Protein AF-A0A1R2D2N4-F1 (afdb_monomer)

Mean predicted aligned error: 15.1 Å

Secondary structure (DSSP, 8-state):
-HHHHHHHHHHHHH---SSSPPEEEEEEPPTT--HHHHHHTTEEEEEE--BTTBPPEEEEEEHHHHHHHHHHHHHTT-TT-EEEEEETT-S--EEEEEEEEEE-SSSTT-EEEEEEEE--TTS-EEEEEEEEEESGGGSHHHHTT-EEEES--EEEEEE-SS---SEEEEE-TT--TT-EEEHHHHHHHPPTTEEE-GGGGG-TT-EEEEEE--HHHHHHHHHHTT---THHHHHHHHHHTT----------TT------PPPHHHHHHHHHHHHHTT--HHHHHHHHHHHHHHHHHHHHTT-PPPPPPP-

pLDDT: mean 78.68, std 17.97, range [28.92, 96.69]

Foldseek 3Di:
DVVVVVVVLVCQLKFADPVCAAEFEKEQDDPPDDLVNCVVVQKAWEWAPDDDPRHITTIIGRQVVVLVVVVVCVRRVAQPRWHFYDYPPPVDTFIWGWPDWDADPPPPSRTRYTYIYTDDAQFFDKDKAFEDEPPCCQAQLVVLPWDKDFPARIFIKTARHPGDIRHQYQYRRDPHAADFDFLLSSQVSGDPRMGGDPVCVVVRRPGRMHGHDDPSNVQVVCVVVVNRDVLVVVVVVCVVPPDDQDDDFDDDPDDGDRDRDDDPVRLVVLCVVCVVVVHDSVVSVVSNVVVVVVVVVVVVVPDDDDDDDDD

Solvent-accessible surface area (backbone atoms only — not comparable to full-atom values): 17774 Å² total; per-residue (Å²): 113,67,68,62,52,52,52,47,54,51,46,67,44,37,48,63,65,80,90,70,53,52,75,44,72,33,32,74,55,53,92,85,61,40,74,71,56,29,50,78,68,49,27,21,45,31,35,39,51,59,51,94,95,43,71,63,43,57,27,32,31,53,35,65,61,55,47,53,48,55,54,45,28,75,74,38,64,30,49,56,51,60,31,33,38,30,52,70,77,70,80,61,65,43,46,26,30,57,68,47,75,44,58,37,87,85,54,74,87,38,68,53,35,38,36,31,36,70,52,54,69,77,38,80,36,76,44,62,35,35,53,43,77,42,65,50,87,77,6,48,18,42,73,38,41,25,43,82,45,78,72,49,53,62,44,56,28,28,36,28,49,90,71,71,67,32,40,46,56,41,85,36,54,89,39,46,54,67,44,62,48,24,47,54,57,46,67,72,51,51,57,90,57,49,42,75,33,76,83,43,74,87,44,34,83,44,58,30,32,37,27,38,67,33,73,56,27,51,53,49,54,30,48,77,67,77,64,63,53,72,77,68,46,58,61,52,56,57,64,72,43,88,72,82,78,74,86,75,89,66,89,57,91,94,57,84,75,89,74,92,75,75,54,76,74,52,51,55,51,47,46,54,50,17,60,77,67,76,44,55,53,68,58,54,52,50,53,55,54,53,52,50,53,52,49,54,54,53,55,62,71,66,63,75,80,80,78,82,82,88,127

Radius of gyration: 31.18 Å; Cα contacts (8 Å, |Δi|>4): 462; chains: 1; bounding box: 62×69×90 Å

Organism: NCBI:txid5963

Sequence (311 aa):
MLHRKMRKIHYDRTTIDFENIPEIFAHSRKDSETIKNLWANKKVAGIVLARDEFPEENITHKARDIFDIYRDMQTHHGTTQPYMLSIDDDKDYFKVSINDVHLHAFYLNWPIFMAWNRFIPGRPNRMKIRVVIENWESSEARLRGGRIEMRDDHVWVDVFTETYPRVIKANFMDMIPGKTYTIKELERDLPDGIQLAPEYAKRKAEPLFIVQKTLKSYIYWQYLKGRFDVSKFADIDLASMNFEFKEKKFVKEGTVEQGMFLSKGEEEKMKKLATMLGKSYDDLKKEIIASRLKKAEEDAKKVKPPPPAKK

Structure (mmCIF, N/CA/C/O backbone):
data_AF-A0A1R2D2N4-F1
#
_entry.id   AF-A0A1R2D2N4-F1
#
loop_
_atom_site.group_PDB
_atom_site.id
_atom_site.type_symbol
_atom_site.label_atom_id
_atom_site.label_alt_id
_atom_site.label_comp_id
_atom_site.label_asym_id
_atom_site.label_entity_id
_atom_site.label_seq_id
_atom_site.pdbx_PDB_ins_code
_atom_site.Cartn_x
_atom_site.Cartn_y
_atom_site.Cartn_z
_atom_site.occupancy
_atom_site.B_iso_or_equiv
_atom_site.auth_seq_id
_atom_site.auth_comp_id
_atom_site.auth_asym_id
_atom_site.auth_atom_id
_atom_site.pdbx_PDB_model_num
ATOM 1 N N . MET A 1 1 ? 29.601 -0.804 4.237 1.00 62.56 1 MET A N 1
ATOM 2 C CA . MET A 1 1 ? 28.581 -0.619 5.300 1.00 62.56 1 MET A CA 1
ATOM 3 C C . MET A 1 1 ? 27.296 0.044 4.776 1.00 62.56 1 MET A C 1
ATOM 5 O O . MET A 1 1 ? 26.222 -0.485 5.035 1.00 62.56 1 MET A O 1
ATOM 9 N N . LEU A 1 2 ? 27.383 1.109 3.961 1.00 76.81 2 LEU A N 1
ATOM 10 C CA . LEU A 1 2 ? 26.223 1.810 3.372 1.00 76.81 2 LEU A CA 1
ATOM 11 C C . LEU A 1 2 ? 25.294 0.910 2.531 1.00 76.81 2 LEU A C 1
ATOM 13 O O . LEU A 1 2 ? 24.086 0.947 2.724 1.00 76.81 2 LEU A O 1
ATOM 17 N N . HIS A 1 3 ? 25.841 0.043 1.671 1.00 74.50 3 HIS A N 1
ATOM 18 C CA . HIS A 1 3 ? 25.043 -0.867 0.832 1.00 74.50 3 HIS A CA 1
ATOM 19 C C . HIS A 1 3 ? 24.141 -1.808 1.651 1.00 74.50 3 HIS A C 1
ATOM 21 O O . HIS A 1 3 ? 22.967 -1.975 1.338 1.00 74.50 3 HIS A O 1
ATOM 27 N N . ARG A 1 4 ? 24.660 -2.383 2.749 1.00 78.06 4 ARG A N 1
ATOM 28 C CA . ARG A 1 4 ? 23.865 -3.232 3.657 1.00 78.06 4 ARG A CA 1
ATOM 29 C C . ARG A 1 4 ? 22.744 -2.431 4.326 1.00 78.06 4 ARG A C 1
ATOM 31 O O . ARG A 1 4 ? 21.624 -2.919 4.400 1.00 78.06 4 ARG A O 1
ATOM 38 N N . LYS A 1 5 ? 23.029 -1.193 4.747 1.00 81.75 5 LYS A N 1
ATOM 39 C CA . LYS A 1 5 ? 22.040 -0.288 5.350 1.00 81.75 5 LYS A CA 1
ATOM 40 C C . LYS A 1 5 ? 20.936 0.100 4.360 1.00 81.75 5 LYS A C 1
ATOM 42 O O . LYS A 1 5 ? 19.770 0.017 4.710 1.00 81.75 5 LYS A O 1
ATOM 47 N N . MET A 1 6 ? 21.288 0.464 3.127 1.00 80.38 6 MET A N 1
ATOM 48 C CA . MET A 1 6 ? 20.313 0.826 2.089 1.00 80.38 6 MET A CA 1
ATOM 49 C C . MET A 1 6 ? 19.464 -0.373 1.661 1.00 80.38 6 MET A C 1
ATOM 51 O O . MET A 1 6 ? 18.256 -0.234 1.507 1.00 80.38 6 MET A O 1
ATOM 55 N N . ARG A 1 7 ? 20.071 -1.563 1.542 1.00 78.75 7 ARG A N 1
ATOM 56 C CA . ARG A 1 7 ? 19.339 -2.805 1.262 1.00 78.75 7 ARG A CA 1
ATOM 57 C C . ARG A 1 7 ? 18.352 -3.141 2.377 1.00 78.75 7 ARG A C 1
ATOM 59 O O . ARG A 1 7 ? 17.222 -3.497 2.072 1.00 78.75 7 ARG A O 1
ATOM 66 N N . LYS A 1 8 ? 18.759 -2.987 3.642 1.00 81.62 8 LYS A N 1
ATOM 67 C CA . LYS A 1 8 ? 17.869 -3.165 4.794 1.00 81.62 8 LYS A CA 1
ATOM 68 C C . LYS A 1 8 ? 16.713 -2.160 4.767 1.00 81.62 8 LYS A C 1
ATOM 70 O O . LYS A 1 8 ? 15.572 -2.579 4.796 1.00 81.62 8 LYS A O 1
ATOM 75 N N . ILE A 1 9 ? 16.994 -0.866 4.586 1.00 81.31 9 ILE A N 1
ATOM 76 C CA . ILE A 1 9 ? 15.946 0.168 4.478 1.00 81.31 9 ILE A CA 1
ATOM 77 C C . ILE A 1 9 ? 14.968 -0.145 3.338 1.00 81.31 9 ILE A C 1
ATOM 79 O O . ILE A 1 9 ? 13.767 0.049 3.487 1.00 81.31 9 ILE A O 1
ATOM 83 N N . HIS A 1 10 ? 15.467 -0.609 2.190 1.00 79.31 10 HIS A N 1
ATOM 84 C CA . HIS A 1 10 ? 14.608 -0.999 1.076 1.00 79.31 10 HIS A CA 1
ATOM 85 C C . HIS A 1 10 ? 13.733 -2.207 1.428 1.00 79.31 10 HIS A C 1
ATOM 87 O O . HIS A 1 10 ? 12.537 -2.180 1.163 1.00 79.31 10 HIS A O 1
ATOM 93 N N . TYR A 1 11 ? 14.307 -3.236 2.053 1.00 79.56 11 TYR A N 1
ATOM 94 C CA . TYR A 1 11 ? 13.561 -4.401 2.520 1.00 79.56 11 TYR A CA 1
ATOM 95 C C . TYR A 1 11 ? 12.468 -3.990 3.516 1.00 79.56 11 TYR A C 1
ATOM 97 O O . TYR A 1 11 ? 11.292 -4.177 3.232 1.00 79.56 11 TYR A O 1
ATOM 105 N N . ASP A 1 12 ? 12.832 -3.277 4.583 1.00 78.00 12 ASP A N 1
ATOM 106 C CA . ASP A 1 12 ? 11.912 -2.817 5.632 1.00 78.00 12 ASP A CA 1
ATOM 107 C C . ASP A 1 12 ? 10.756 -1.956 5.065 1.00 78.00 12 ASP A C 1
ATOM 109 O O . ASP A 1 12 ? 9.633 -1.990 5.562 1.00 78.00 12 ASP A O 1
ATOM 113 N N . ARG A 1 13 ? 10.997 -1.208 3.978 1.00 79.62 13 ARG A N 1
ATOM 114 C CA . ARG A 1 13 ? 9.975 -0.399 3.283 1.00 79.62 13 ARG A CA 1
ATOM 115 C C . ARG A 1 13 ? 9.106 -1.164 2.289 1.00 79.62 13 ARG A C 1
ATOM 117 O O . ARG A 1 13 ? 8.143 -0.586 1.789 1.00 79.62 13 ARG A O 1
ATOM 124 N N . THR A 1 14 ? 9.443 -2.403 1.948 1.00 82.69 14 THR A N 1
ATOM 125 C CA . THR A 1 14 ? 8.752 -3.179 0.900 1.00 82.69 14 THR A CA 1
ATOM 126 C C . THR A 1 14 ? 8.150 -4.487 1.403 1.00 82.69 14 THR A C 1
ATOM 128 O O . THR A 1 14 ? 7.226 -5.010 0.779 1.00 82.69 14 THR A O 1
ATOM 131 N N . THR A 1 15 ? 8.596 -4.980 2.556 1.00 85.50 15 THR A N 1
ATOM 132 C CA . THR A 1 15 ? 8.057 -6.176 3.205 1.00 85.50 15 THR A CA 1
ATOM 133 C C . THR A 1 15 ? 7.329 -5.836 4.501 1.00 85.50 15 THR A C 1
ATOM 135 O O . THR A 1 15 ? 7.573 -4.805 5.131 1.00 85.50 15 THR A O 1
ATOM 138 N N . ILE A 1 16 ? 6.406 -6.711 4.884 1.00 88.88 16 ILE A N 1
ATOM 139 C CA . ILE A 1 16 ? 5.699 -6.656 6.163 1.00 88.88 16 ILE A CA 1
ATOM 140 C C . ILE A 1 16 ? 6.243 -7.793 7.019 1.00 88.88 16 ILE A C 1
ATOM 142 O O . ILE A 1 16 ? 6.378 -8.917 6.537 1.00 88.88 16 ILE A O 1
ATOM 146 N N . ASP A 1 17 ? 6.561 -7.485 8.270 1.00 88.69 17 ASP A N 1
ATOM 147 C CA . ASP A 1 17 ? 6.861 -8.492 9.279 1.00 88.69 17 ASP A CA 1
ATOM 148 C C . ASP A 1 17 ? 5.542 -8.942 9.924 1.00 88.69 17 ASP A C 1
ATOM 150 O O . ASP A 1 17 ? 4.951 -8.217 10.724 1.00 88.69 17 ASP A O 1
ATOM 154 N N . PHE A 1 18 ? 5.043 -10.108 9.509 1.00 89.31 18 PHE A N 1
ATOM 155 C CA . PHE A 1 18 ? 3.814 -10.692 10.055 1.00 89.31 18 PHE A CA 1
ATOM 156 C C . PHE A 1 18 ? 4.040 -11.440 11.376 1.00 89.31 18 PHE A C 1
ATOM 158 O O . PHE A 1 18 ? 3.058 -11.831 12.000 1.00 89.31 18 PHE A O 1
ATOM 165 N N . GLU A 1 19 ? 5.289 -11.627 11.817 1.00 89.19 19 GLU A N 1
ATOM 166 C CA . GLU A 1 19 ? 5.590 -12.212 13.130 1.00 89.19 19 GLU A CA 1
ATOM 167 C C . GLU A 1 19 ? 5.433 -11.167 14.243 1.00 89.19 19 GLU A C 1
ATOM 169 O O . GLU A 1 19 ? 5.035 -11.503 15.355 1.00 89.19 19 GLU A O 1
ATOM 174 N N . ASN A 1 20 ? 5.678 -9.890 13.928 1.00 89.75 20 ASN A N 1
ATOM 175 C CA . ASN A 1 20 ? 5.629 -8.772 14.875 1.00 89.75 20 ASN A CA 1
ATOM 176 C C . ASN A 1 20 ? 4.606 -7.704 14.450 1.00 89.75 20 ASN A C 1
ATOM 178 O O . ASN A 1 20 ? 4.945 -6.531 14.260 1.00 89.75 20 ASN A O 1
ATOM 182 N N . ILE A 1 21 ? 3.343 -8.105 14.277 1.00 91.25 21 ILE A N 1
ATOM 183 C CA . ILE A 1 21 ? 2.262 -7.171 13.931 1.00 91.25 21 ILE A CA 1
ATOM 184 C C . ILE A 1 21 ? 2.001 -6.230 15.122 1.00 91.25 21 ILE A C 1
ATOM 186 O O . ILE A 1 21 ? 1.759 -6.719 16.224 1.00 91.25 21 ILE A O 1
ATOM 190 N N . PRO A 1 22 ? 2.003 -4.896 14.933 1.00 91.31 22 PRO A N 1
ATOM 191 C CA . PRO A 1 22 ? 1.748 -3.963 16.023 1.00 91.31 22 PRO A CA 1
ATOM 192 C C . PRO A 1 22 ? 0.343 -4.125 16.609 1.00 91.31 22 PRO A C 1
ATOM 194 O O . PRO A 1 22 ? -0.649 -4.182 15.876 1.00 91.31 22 PRO A O 1
ATOM 197 N N . GLU A 1 23 ? 0.267 -4.136 17.935 1.00 92.62 23 GLU A N 1
ATOM 198 C CA . GLU A 1 23 ? -0.985 -4.170 18.685 1.00 92.62 23 GLU A CA 1
ATOM 199 C C . GLU A 1 23 ? -1.482 -2.759 18.994 1.00 92.62 23 GLU A C 1
ATOM 201 O O . GLU A 1 23 ? -0.715 -1.892 19.423 1.00 92.62 23 GLU A O 1
ATOM 206 N N . ILE A 1 24 ? -2.779 -2.535 18.794 1.00 92.81 24 ILE A N 1
ATOM 207 C CA . ILE A 1 24 ? -3.453 -1.271 19.066 1.00 92.81 24 ILE A CA 1
ATOM 208 C C . ILE A 1 24 ? -4.662 -1.518 19.940 1.00 92.81 24 ILE A C 1
ATOM 210 O O . ILE A 1 24 ? -5.546 -2.310 19.623 1.00 92.81 24 ILE A O 1
ATOM 214 N N . PHE A 1 25 ? -4.715 -0.748 21.014 1.00 93.56 25 PHE A N 1
ATOM 215 C CA . PHE A 1 25 ? -5.817 -0.776 21.943 1.00 93.56 25 PHE A CA 1
ATOM 216 C C . PHE A 1 25 ? -6.834 0.320 21.628 1.00 93.56 25 PHE A C 1
ATOM 218 O O . PHE A 1 25 ? -6.479 1.472 21.341 1.00 93.56 25 PHE A O 1
ATOM 225 N N . ALA A 1 26 ? -8.107 -0.038 21.707 1.00 95.19 26 ALA A N 1
ATOM 226 C CA . ALA A 1 26 ? -9.223 0.860 21.508 1.00 95.19 26 ALA A CA 1
ATOM 227 C C . ALA A 1 26 ? -10.273 0.681 22.606 1.00 95.19 26 ALA A C 1
ATOM 229 O O . ALA A 1 26 ? -10.316 -0.327 23.304 1.00 95.19 26 ALA A O 1
ATOM 230 N N . HIS A 1 27 ? -11.133 1.680 22.749 1.00 95.38 27 HIS A N 1
ATOM 231 C CA . HIS A 1 27 ? -12.283 1.624 23.645 1.00 95.38 27 HIS A CA 1
ATOM 232 C C . HIS A 1 27 ? -13.565 1.874 22.884 1.00 95.38 27 HIS A C 1
ATOM 234 O O . HIS A 1 27 ? -13.567 2.750 22.013 1.00 95.38 27 HIS A O 1
ATOM 240 N N . SER A 1 28 ? -14.657 1.219 23.270 1.00 95.81 28 SER A N 1
ATOM 241 C CA . SER A 1 28 ? -15.975 1.572 22.747 1.00 95.81 28 SER A CA 1
ATOM 242 C C . SER A 1 28 ? -16.283 3.037 23.038 1.00 95.81 28 SER A C 1
ATOM 244 O O . SER A 1 28 ? -16.107 3.541 24.154 1.00 95.81 28 SER A O 1
ATOM 246 N N . ARG A 1 29 ? -16.724 3.750 22.003 1.00 94.50 29 ARG A N 1
ATOM 247 C CA . ARG A 1 29 ? -17.044 5.171 22.096 1.00 94.50 29 ARG A CA 1
ATOM 248 C C . ARG A 1 29 ? -18.387 5.361 22.788 1.00 94.50 29 ARG A C 1
ATOM 250 O O . ARG A 1 29 ? -19.376 4.741 22.414 1.00 94.50 29 ARG A O 1
ATOM 257 N N . LYS A 1 30 ? -18.441 6.280 23.750 1.00 93.00 30 LYS A N 1
ATOM 258 C CA . LYS A 1 30 ? -19.702 6.683 24.395 1.00 93.00 30 LYS A CA 1
ATOM 259 C C . LYS A 1 30 ? -20.369 7.815 23.617 1.00 93.00 30 LYS A C 1
ATOM 261 O O . LYS A 1 30 ? -19.683 8.687 23.087 1.00 93.00 30 LYS A O 1
ATOM 266 N N . ASP A 1 31 ? -21.695 7.895 23.655 1.00 89.50 31 ASP A N 1
ATOM 267 C CA . ASP A 1 31 ? -22.452 8.965 22.977 1.00 89.50 31 ASP A CA 1
ATOM 268 C C . ASP A 1 31 ? -22.065 10.380 23.445 1.00 89.50 31 ASP A C 1
ATOM 270 O O . ASP A 1 31 ? -22.108 11.346 22.683 1.00 89.50 31 ASP A O 1
ATOM 274 N N . SER A 1 32 ? -21.623 10.514 24.700 1.00 90.44 32 SER A N 1
ATOM 275 C CA . SER A 1 32 ? -21.149 11.781 25.273 1.00 90.44 32 SER A CA 1
ATOM 276 C C . SER A 1 32 ? -19.764 12.217 24.763 1.00 90.44 32 SER A C 1
ATOM 278 O O . SER A 1 32 ? -19.361 13.379 24.924 1.00 90.44 32 SER A O 1
ATOM 280 N N . GLU A 1 33 ? -19.019 11.316 24.121 1.00 91.19 33 GLU A N 1
ATOM 281 C CA . GLU A 1 33 ? -17.697 11.576 23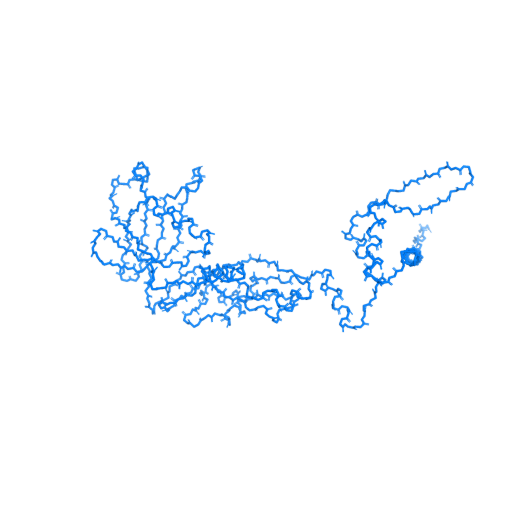.561 1.00 91.19 33 GLU A CA 1
ATOM 282 C C . GLU A 1 33 ? -17.812 12.216 22.171 1.00 91.19 33 GLU A C 1
ATOM 284 O O . GLU A 1 33 ? -17.578 11.600 21.129 1.00 91.19 33 GLU A O 1
ATOM 289 N N . THR A 1 34 ? -18.155 13.503 22.143 1.00 89.94 34 THR A N 1
ATOM 290 C CA . THR A 1 34 ? -18.059 14.326 20.926 1.00 89.94 34 THR A CA 1
ATOM 291 C C . 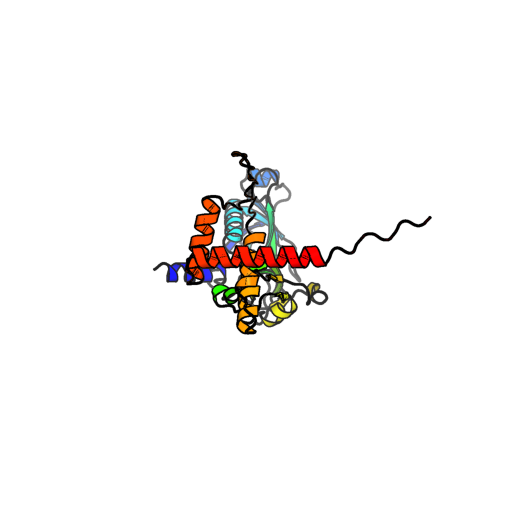THR A 1 34 ? -16.600 14.471 20.468 1.00 89.94 34 THR A C 1
ATOM 293 O O . THR A 1 34 ? -15.677 14.371 21.276 1.00 89.94 34 THR A O 1
ATOM 296 N N . ILE A 1 35 ? -16.367 14.776 19.184 1.00 86.81 35 ILE A N 1
ATOM 297 C CA . ILE A 1 35 ? -15.007 14.981 18.633 1.00 86.81 35 ILE A CA 1
ATOM 298 C C . ILE A 1 35 ? -14.236 16.043 19.434 1.00 86.81 35 ILE A C 1
ATOM 300 O O . ILE A 1 35 ? -13.064 15.857 19.755 1.00 86.81 35 ILE A O 1
ATOM 304 N N . LYS A 1 36 ? -14.909 17.134 19.821 1.00 86.88 36 LYS A N 1
ATOM 305 C CA . LYS A 1 36 ? -14.316 18.204 20.635 1.00 86.88 36 LYS A CA 1
ATOM 306 C C . LYS A 1 36 ? -13.882 17.699 22.017 1.00 86.88 36 LYS A C 1
ATOM 308 O O . LYS A 1 36 ? -12.785 18.027 22.463 1.00 86.88 36 LYS A O 1
ATOM 313 N N . ASN A 1 37 ? -14.715 16.885 22.669 1.00 91.31 37 ASN A N 1
ATOM 314 C CA . ASN A 1 37 ? -14.405 16.307 23.979 1.00 91.31 37 ASN A CA 1
ATOM 315 C C . ASN A 1 37 ? -13.260 15.292 23.888 1.00 91.31 37 ASN A C 1
ATOM 317 O O . ASN A 1 37 ? -12.365 15.292 24.730 1.00 91.31 37 ASN A O 1
ATOM 321 N N . LEU A 1 38 ? -13.255 14.452 22.849 1.00 91.75 38 LEU A N 1
ATOM 322 C CA . LEU A 1 38 ? -12.173 13.501 22.596 1.00 91.75 38 LEU A CA 1
ATOM 323 C C . LEU A 1 38 ? 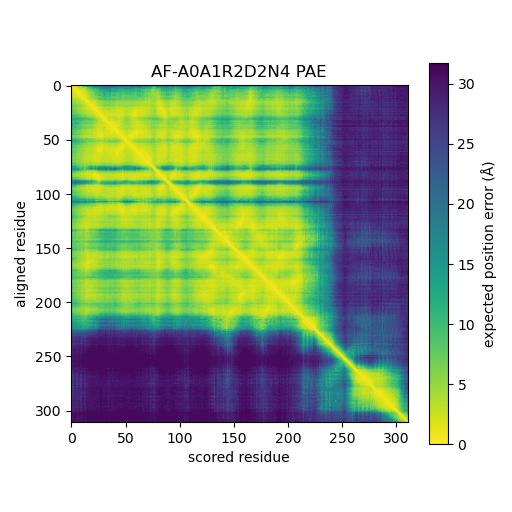-10.842 14.220 22.405 1.00 91.75 38 LEU A C 1
ATOM 325 O O . LEU A 1 38 ? -9.853 13.858 23.041 1.00 91.75 38 LEU A O 1
ATOM 329 N N . TRP A 1 39 ? -10.837 15.289 21.612 1.00 87.44 39 TRP A N 1
ATOM 330 C CA . TRP A 1 39 ? -9.632 16.067 21.371 1.00 87.44 39 TRP A CA 1
ATOM 331 C C . TRP A 1 39 ? -9.069 16.696 22.652 1.00 87.44 39 TRP A C 1
ATOM 333 O O . TRP A 1 39 ? -7.875 16.553 22.923 1.00 87.44 39 TRP A O 1
ATOM 343 N N . ALA A 1 40 ? -9.923 17.301 23.486 1.00 89.38 40 ALA A N 1
ATOM 344 C CA . ALA A 1 40 ? -9.516 17.843 24.786 1.00 89.38 40 ALA A CA 1
ATOM 345 C C . ALA A 1 40 ? -8.877 16.771 25.694 1.00 89.38 40 ALA A C 1
ATOM 347 O O . ALA A 1 40 ? -7.934 17.053 26.431 1.00 89.38 40 ALA A O 1
ATOM 348 N N . ASN A 1 41 ? -9.337 15.524 25.573 1.00 91.81 41 ASN A N 1
ATOM 349 C CA . ASN A 1 41 ? -8.844 14.372 26.324 1.00 91.81 41 ASN A CA 1
ATOM 350 C C . ASN A 1 41 ? -7.708 13.607 25.622 1.00 91.81 41 ASN A C 1
ATOM 352 O O . ASN A 1 41 ? -7.370 12.500 26.039 1.00 91.81 41 ASN A O 1
ATOM 356 N N . LYS A 1 42 ? -7.103 14.169 24.563 1.00 92.12 42 LYS A N 1
ATOM 357 C CA . LYS A 1 42 ? -6.035 13.529 23.768 1.00 92.12 42 LYS A CA 1
ATOM 358 C C . LYS A 1 42 ? -6.440 12.153 23.226 1.00 92.12 42 LYS A C 1
ATOM 360 O O . LYS A 1 42 ? -5.621 11.234 23.166 1.00 92.12 42 LYS A O 1
ATOM 365 N N . LYS A 1 43 ? -7.698 12.024 22.816 1.00 94.44 43 LYS A N 1
ATOM 366 C CA . LYS A 1 43 ? -8.245 10.857 22.130 1.00 94.44 43 LYS A CA 1
ATOM 367 C C . LYS A 1 43 ? -8.627 11.196 20.692 1.00 94.44 43 LYS A C 1
ATOM 369 O O . LYS A 1 43 ? -8.870 12.355 20.356 1.00 94.44 43 LYS A O 1
ATOM 374 N N . VAL A 1 44 ? -8.700 10.165 19.862 1.00 94.94 44 VAL A N 1
ATOM 375 C CA . VAL A 1 44 ? -9.121 10.232 18.460 1.00 94.94 44 VAL A CA 1
ATOM 376 C C . VAL A 1 44 ? -10.316 9.311 18.277 1.00 94.94 44 VAL A C 1
ATOM 378 O O . VAL A 1 44 ? -10.319 8.199 18.803 1.00 94.94 44 VAL A O 1
ATOM 381 N N . ALA A 1 45 ? -11.341 9.788 17.574 1.00 96.06 45 ALA A N 1
ATOM 382 C CA . ALA A 1 45 ? -12.479 8.954 17.211 1.00 96.06 45 ALA A CA 1
ATOM 383 C C . ALA A 1 45 ? -12.044 7.928 16.161 1.00 96.06 45 ALA A C 1
ATOM 385 O O . ALA A 1 45 ? -11.243 8.238 15.282 1.00 96.06 45 ALA A O 1
ATOM 386 N N . GLY A 1 46 ? -12.578 6.721 16.226 1.00 96.31 46 GLY A N 1
ATOM 387 C CA . GLY A 1 46 ? -12.329 5.709 15.219 1.00 96.31 46 GLY A CA 1
ATOM 388 C C . GLY A 1 46 ? -13.573 4.908 14.900 1.00 96.31 46 GLY A C 1
ATOM 389 O O 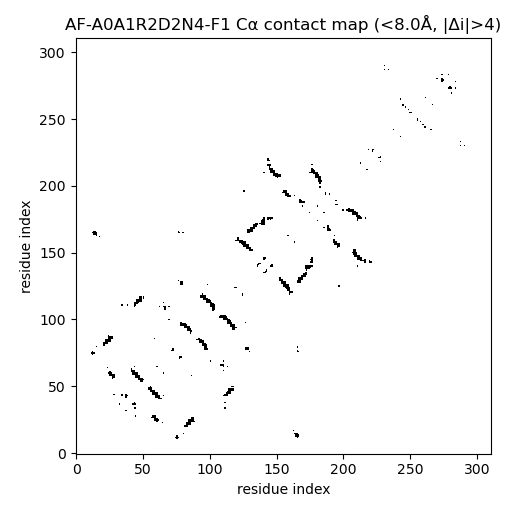. GLY A 1 46 ? -14.561 4.948 15.636 1.00 96.31 46 GLY A O 1
ATOM 390 N N . ILE A 1 47 ? -13.507 4.186 13.793 1.00 96.56 47 ILE A N 1
ATOM 391 C CA . ILE A 1 47 ? -14.539 3.241 13.398 1.00 96.56 47 ILE A CA 1
ATOM 392 C C . ILE A 1 47 ? -13.892 1.980 12.843 1.00 96.56 47 ILE A C 1
ATOM 394 O O . ILE A 1 47 ? -12.945 2.060 12.057 1.00 96.56 47 ILE A O 1
ATOM 398 N N . VAL A 1 48 ? -14.399 0.822 13.243 1.00 96.31 48 VAL A N 1
ATOM 399 C CA . VAL A 1 48 ? -14.176 -0.428 12.516 1.00 96.31 48 VAL A CA 1
ATOM 400 C C . VAL A 1 48 ? -15.389 -0.624 11.629 1.00 96.31 48 VAL A C 1
ATOM 402 O O . VAL A 1 48 ? -16.504 -0.758 12.127 1.00 96.31 48 VAL A O 1
ATOM 405 N N . LEU A 1 49 ? -15.174 -0.580 10.317 1.00 95.62 49 LEU A N 1
ATOM 406 C CA . LEU A 1 49 ? -16.255 -0.685 9.346 1.00 95.62 49 LEU A CA 1
ATOM 407 C C . LEU A 1 49 ? -16.899 -2.073 9.405 1.00 95.62 49 LEU A C 1
ATOM 409 O O . LEU A 1 49 ? -16.195 -3.082 9.527 1.00 95.62 49 LEU A O 1
ATOM 413 N N . ALA A 1 50 ? -18.229 -2.109 9.280 1.00 92.69 50 ALA A N 1
ATOM 414 C CA . ALA A 1 50 ? -18.980 -3.358 9.206 1.00 92.69 50 ALA A CA 1
ATOM 415 C C . ALA A 1 50 ? -18.458 -4.241 8.069 1.00 92.69 50 ALA A C 1
ATOM 417 O O . ALA A 1 50 ? -18.173 -3.765 6.964 1.00 92.69 50 ALA A O 1
ATOM 418 N N . ARG A 1 51 ? -18.360 -5.544 8.331 1.00 91.38 51 ARG A N 1
ATOM 419 C CA . ARG A 1 51 ? -17.880 -6.513 7.350 1.00 91.38 51 ARG A CA 1
ATOM 420 C C . ARG A 1 51 ? -18.462 -7.894 7.602 1.00 91.38 51 ARG A C 1
ATOM 422 O O . ARG A 1 51 ? -18.184 -8.502 8.628 1.00 91.38 51 ARG A O 1
ATOM 429 N N . ASP A 1 52 ? -19.164 -8.416 6.601 1.00 89.00 52 ASP A N 1
ATOM 430 C CA . ASP A 1 52 ? -19.773 -9.746 6.620 1.00 89.00 52 ASP A CA 1
ATOM 431 C C . ASP A 1 52 ? -20.659 -9.959 7.871 1.00 89.00 52 ASP A C 1
ATOM 433 O O . ASP A 1 52 ? -21.661 -9.266 8.027 1.00 89.00 52 ASP A O 1
ATOM 437 N N . GLU A 1 53 ? -20.305 -10.887 8.764 1.00 89.88 53 GLU A N 1
ATOM 438 C CA . GLU A 1 53 ? -20.984 -11.145 10.042 1.00 89.88 53 GLU A CA 1
ATOM 439 C C . GLU A 1 53 ? -20.664 -10.131 11.156 1.00 89.88 53 GLU A C 1
ATOM 441 O O . GLU A 1 53 ? -21.282 -10.168 12.220 1.00 89.88 53 GLU A O 1
ATOM 446 N N . PHE A 1 54 ? -19.704 -9.233 10.936 1.00 91.94 54 PHE A N 1
ATOM 447 C CA . PHE A 1 54 ? -19.214 -8.316 11.955 1.00 91.94 54 PHE A CA 1
ATOM 448 C C . PHE A 1 54 ? -19.858 -6.929 11.836 1.00 91.94 54 PHE A C 1
ATOM 450 O O . PHE A 1 54 ? -19.761 -6.304 10.771 1.00 91.94 54 PHE A O 1
ATOM 457 N N . PRO A 1 55 ? -20.498 -6.426 12.909 1.00 92.81 55 PRO A N 1
ATOM 458 C CA . PRO A 1 55 ? -21.118 -5.110 12.899 1.00 92.81 55 PRO A CA 1
ATOM 459 C C . PRO A 1 55 ? -20.073 -3.992 12.872 1.00 92.81 55 PRO A C 1
ATOM 461 O O . PRO A 1 55 ? -18.885 -4.204 13.106 1.00 92.81 55 PRO A O 1
ATOM 464 N N . GLU A 1 56 ? -20.540 -2.782 12.577 1.00 95.50 56 GLU A N 1
ATOM 465 C CA . GLU A 1 56 ? -19.725 -1.579 12.709 1.00 95.50 56 GLU A CA 1
ATOM 466 C C . GLU A 1 56 ? -19.501 -1.256 14.188 1.00 95.50 56 GLU A C 1
ATOM 468 O O . GLU A 1 56 ? -20.439 -1.287 14.989 1.00 95.50 56 GLU A O 1
ATOM 473 N N . GLU A 1 57 ? -18.267 -0.907 14.543 1.00 94.94 57 GLU A N 1
ATOM 474 C CA . GLU A 1 57 ? -17.889 -0.619 15.924 1.00 94.94 57 GLU A CA 1
ATOM 475 C C . GLU A 1 57 ? -17.314 0.797 16.021 1.00 94.94 57 GLU A C 1
ATOM 477 O O . GLU A 1 57 ? -16.287 1.129 15.420 1.00 94.94 57 GLU A O 1
ATOM 482 N N . ASN A 1 58 ? -17.995 1.655 16.785 1.00 96.25 58 ASN A N 1
ATOM 483 C CA . ASN A 1 58 ? -17.549 3.016 17.059 1.00 96.25 58 ASN A CA 1
ATOM 484 C C . ASN A 1 58 ? -16.584 3.009 18.239 1.00 96.25 58 ASN A C 1
ATOM 486 O O . ASN A 1 58 ? -16.958 2.650 19.355 1.00 96.25 58 ASN A O 1
ATOM 490 N N . ILE A 1 59 ? -15.356 3.460 18.004 1.00 96.19 59 ILE A N 1
ATOM 491 C CA . ILE A 1 59 ? -14.267 3.324 18.968 1.00 96.19 59 ILE A CA 1
ATOM 492 C C . ILE A 1 59 ? -13.531 4.640 19.214 1.00 96.19 59 ILE A C 1
ATOM 494 O O . ILE A 1 59 ? -13.737 5.658 18.547 1.00 96.19 59 ILE A O 1
ATOM 498 N N . THR A 1 60 ? -12.662 4.632 20.218 1.00 96.69 60 THR A N 1
ATOM 499 C CA . THR A 1 60 ? -11.745 5.723 20.533 1.00 96.69 60 THR A CA 1
ATOM 500 C C . THR A 1 60 ? -10.342 5.186 20.771 1.00 96.69 60 THR A C 1
ATOM 502 O O . THR A 1 60 ? -10.154 4.134 21.379 1.00 96.69 60 THR A O 1
ATOM 505 N N . HIS A 1 61 ? -9.352 5.945 20.317 1.00 95.88 61 HIS A N 1
ATOM 506 C CA . HIS A 1 61 ? -7.933 5.649 20.484 1.00 95.88 61 HIS A CA 1
ATOM 507 C C . HIS A 1 61 ? -7.234 6.756 21.258 1.00 95.88 61 HIS A C 1
ATOM 509 O O . HIS A 1 61 ? -7.703 7.898 21.292 1.00 95.88 61 HIS A O 1
ATOM 515 N N . LYS A 1 62 ? -6.057 6.465 21.815 1.00 94.25 62 LYS A N 1
ATOM 516 C CA . LYS A 1 62 ? -5.150 7.522 22.273 1.00 94.25 62 LYS A CA 1
ATOM 517 C C . LYS A 1 62 ? -4.603 8.257 21.050 1.00 94.25 62 LYS A C 1
ATOM 519 O O . LYS A 1 62 ? -4.148 7.640 20.093 1.00 94.25 62 LYS A O 1
ATOM 524 N N . ALA A 1 63 ? -4.592 9.587 21.097 1.00 91.88 63 ALA A N 1
ATOM 525 C CA . ALA A 1 63 ? -4.117 10.405 19.981 1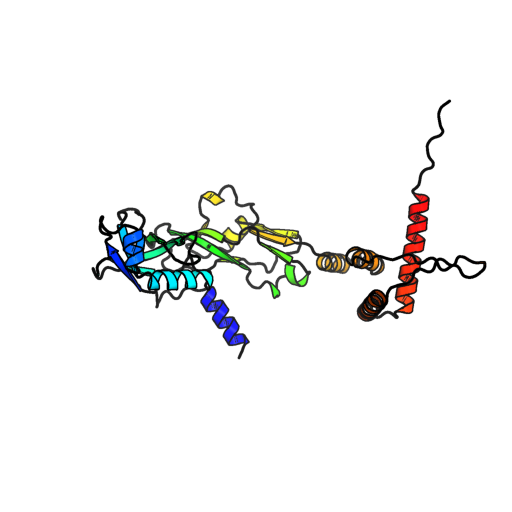.00 91.88 63 ALA A CA 1
ATOM 526 C C . ALA A 1 63 ? -2.660 10.122 19.602 1.00 91.88 63 ALA A C 1
ATOM 528 O O . ALA A 1 63 ? -2.306 10.219 18.431 1.00 91.88 63 ALA A O 1
ATOM 529 N N . ARG A 1 64 ? -1.823 9.756 20.581 1.00 91.69 64 ARG A N 1
ATOM 530 C CA . ARG A 1 64 ? -0.415 9.423 20.348 1.00 91.69 64 ARG A CA 1
ATOM 531 C C . ARG A 1 64 ? -0.260 8.217 19.424 1.00 91.69 64 ARG A C 1
ATOM 533 O O . ARG A 1 64 ? 0.513 8.301 18.480 1.00 91.69 64 ARG A O 1
ATOM 540 N N . ASP A 1 65 ? -1.028 7.162 19.668 1.00 92.56 65 ASP A N 1
ATOM 541 C CA . ASP A 1 65 ? -0.938 5.919 18.902 1.00 92.56 65 ASP A CA 1
ATOM 542 C C . ASP A 1 65 ? -1.309 6.193 17.438 1.00 92.56 65 ASP A C 1
ATOM 544 O O . ASP A 1 65 ? -0.560 5.852 16.527 1.00 92.56 65 ASP A O 1
ATOM 548 N N . ILE A 1 66 ? -2.393 6.945 17.207 1.00 92.69 66 ILE A N 1
ATOM 549 C CA . ILE A 1 66 ? -2.814 7.323 15.849 1.00 92.69 66 ILE A CA 1
ATOM 550 C C . ILE A 1 66 ? -1.808 8.252 15.168 1.00 92.69 66 ILE A C 1
ATOM 552 O O . ILE A 1 66 ? -1.564 8.137 13.968 1.00 92.69 66 ILE A O 1
ATOM 556 N N . PHE A 1 67 ? -1.192 9.166 15.915 1.00 90.31 67 PHE A N 1
ATOM 557 C CA . PHE A 1 67 ? -0.149 10.030 15.372 1.00 90.31 67 PHE A CA 1
ATOM 558 C C . PHE A 1 67 ? 1.093 9.232 14.949 1.00 90.31 67 PHE A C 1
ATOM 560 O O . PHE A 1 67 ? 1.659 9.487 13.884 1.00 90.31 67 PHE A O 1
ATOM 567 N N . ASP A 1 68 ? 1.504 8.253 15.758 1.00 89.62 68 ASP A N 1
ATOM 568 C CA . ASP A 1 68 ? 2.635 7.381 15.450 1.00 89.62 68 ASP A CA 1
ATOM 569 C C . ASP A 1 68 ? 2.350 6.515 14.210 1.00 89.62 68 ASP A C 1
ATOM 571 O O . ASP A 1 68 ? 3.210 6.433 13.330 1.00 89.62 68 ASP A O 1
ATOM 575 N N . ILE A 1 69 ? 1.131 5.981 14.074 1.00 90.38 69 ILE A N 1
ATOM 576 C CA . ILE A 1 69 ? 0.671 5.277 12.865 1.00 90.38 69 ILE A CA 1
ATOM 577 C C . ILE A 1 69 ? 0.702 6.189 11.641 1.00 90.38 69 ILE A C 1
ATOM 579 O O . ILE A 1 69 ? 1.267 5.828 10.613 1.00 90.38 69 ILE A O 1
ATOM 583 N N . TYR A 1 70 ? 0.114 7.383 11.734 1.00 88.81 70 TYR A N 1
ATOM 584 C CA . TYR A 1 70 ? 0.054 8.312 10.608 1.00 88.81 70 TYR A CA 1
ATOM 585 C C . TYR A 1 70 ? 1.458 8.685 10.117 1.00 88.81 70 TYR A C 1
ATOM 587 O O . TYR A 1 70 ? 1.725 8.696 8.913 1.00 88.81 70 TYR A O 1
ATOM 595 N N . ARG A 1 71 ? 2.393 8.927 11.044 1.00 86.44 71 ARG A N 1
ATOM 596 C CA . ARG A 1 71 ? 3.800 9.154 10.701 1.00 86.44 71 ARG A CA 1
ATOM 597 C C . ARG A 1 71 ? 4.411 7.929 10.017 1.00 86.44 71 ARG A C 1
ATOM 599 O O . ARG A 1 71 ? 5.125 8.090 9.029 1.00 86.44 71 ARG A O 1
ATOM 606 N N . ASP A 1 72 ? 4.125 6.730 10.518 1.00 83.50 72 ASP A N 1
ATOM 607 C CA . ASP A 1 72 ? 4.623 5.478 9.949 1.00 83.50 72 ASP A CA 1
ATOM 608 C C . ASP A 1 72 ? 4.142 5.253 8.506 1.00 83.50 72 ASP A C 1
ATOM 610 O O . ASP A 1 72 ? 4.948 4.939 7.620 1.00 83.50 72 ASP A O 1
ATOM 614 N N . MET A 1 73 ? 2.859 5.528 8.238 1.00 83.00 73 MET A N 1
ATOM 615 C CA . MET A 1 73 ? 2.258 5.452 6.903 1.00 83.00 73 MET A CA 1
ATOM 616 C C . MET A 1 73 ? 3.014 6.316 5.890 1.00 83.00 73 MET A C 1
ATOM 618 O O . MET A 1 73 ? 3.287 5.864 4.774 1.00 83.00 73 MET A O 1
ATOM 622 N N . GLN A 1 74 ? 3.392 7.538 6.284 1.00 79.81 74 GLN A N 1
ATOM 623 C CA . GLN A 1 74 ? 4.155 8.451 5.431 1.00 79.81 74 GLN A CA 1
ATOM 624 C C . GLN A 1 74 ? 5.569 7.933 5.126 1.00 79.81 74 GLN A C 1
ATOM 626 O O . GLN A 1 74 ? 6.099 8.178 4.040 1.00 79.81 74 GLN A O 1
ATOM 631 N N . THR A 1 75 ? 6.193 7.210 6.060 1.00 74.62 75 THR A N 1
ATOM 632 C CA . THR A 1 75 ? 7.575 6.726 5.921 1.00 74.62 75 THR A CA 1
ATOM 633 C C . THR A 1 75 ? 7.708 5.370 5.228 1.00 74.62 75 THR A C 1
ATOM 635 O O . THR A 1 75 ? 8.696 5.156 4.519 1.00 74.62 75 THR A O 1
ATOM 638 N N . HIS A 1 76 ? 6.732 4.475 5.394 1.00 67.94 76 HIS A N 1
ATOM 639 C CA . HIS A 1 76 ? 6.804 3.073 4.963 1.00 67.94 76 HIS A CA 1
ATOM 640 C C . HIS A 1 76 ? 5.723 2.704 3.939 1.00 67.94 76 HIS A C 1
ATOM 642 O O . HIS A 1 76 ? 5.291 1.558 3.895 1.00 67.94 76 HIS A O 1
ATOM 648 N N . HIS A 1 77 ? 5.265 3.655 3.114 1.00 67.50 77 HIS A N 1
ATOM 649 C CA . HIS A 1 77 ? 4.292 3.395 2.033 1.00 67.50 77 HIS A CA 1
AT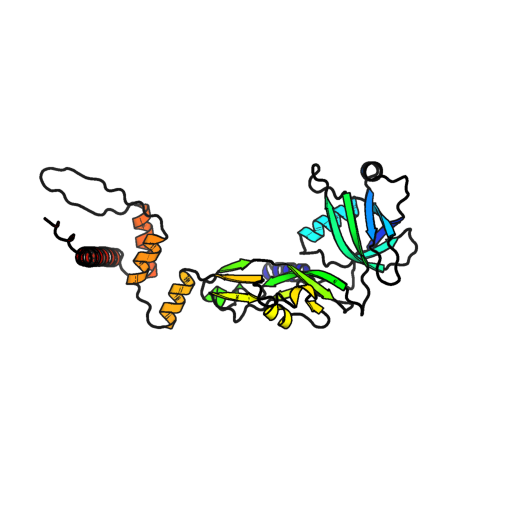OM 650 C C . HIS A 1 77 ? 2.998 2.709 2.542 1.00 67.50 77 HIS A C 1
ATOM 652 O O . HIS A 1 77 ? 2.444 1.841 1.878 1.00 67.50 77 HIS A O 1
ATOM 658 N N . GLY A 1 78 ? 2.578 3.049 3.769 1.00 59.84 78 GLY A N 1
ATOM 659 C CA . GLY A 1 78 ? 2.059 2.076 4.738 1.00 59.84 78 GLY A CA 1
ATOM 660 C C . GLY A 1 78 ? 0.554 2.055 5.007 1.00 59.84 78 GLY A C 1
ATOM 661 O O . GLY A 1 78 ? 0.173 1.747 6.129 1.00 59.84 78 GLY A O 1
ATOM 662 N N . THR A 1 79 ? -0.316 2.317 4.029 1.00 71.62 79 THR A N 1
ATOM 663 C CA . THR A 1 79 ? -1.759 2.005 4.194 1.00 71.62 79 THR A CA 1
ATOM 664 C C . THR A 1 79 ? -2.013 0.507 4.372 1.00 71.62 79 THR A C 1
ATOM 666 O O . THR A 1 79 ? -3.018 0.102 4.943 1.00 71.62 79 THR A O 1
ATOM 669 N N . THR A 1 80 ? -1.088 -0.327 3.902 1.00 85.75 80 THR A N 1
ATOM 670 C CA . THR A 1 80 ? -1.223 -1.785 3.875 1.00 85.75 80 THR A CA 1
ATOM 671 C C . THR A 1 80 ? -0.762 -2.467 5.161 1.00 85.75 80 THR A C 1
ATOM 673 O O . THR A 1 80 ? -0.942 -3.676 5.295 1.00 85.75 80 THR A O 1
ATOM 676 N N . GLN A 1 81 ? -0.138 -1.738 6.095 1.00 89.50 81 GLN A N 1
ATOM 677 C CA . GLN A 1 81 ? 0.362 -2.322 7.339 1.00 89.50 81 GLN A CA 1
ATOM 678 C C . GLN A 1 81 ? -0.806 -2.944 8.127 1.00 89.50 81 GLN A C 1
ATOM 680 O O . GLN A 1 81 ? -1.777 -2.239 8.411 1.00 89.50 81 GLN A O 1
ATOM 685 N N . PRO A 1 82 ? -0.740 -4.242 8.477 1.00 92.69 82 PRO A N 1
ATOM 686 C CA . PRO A 1 82 ? -1.707 -4.837 9.380 1.00 92.69 82 PRO A CA 1
ATOM 687 C C . PRO A 1 82 ? -1.457 -4.362 10.812 1.00 92.69 82 PRO A C 1
ATOM 689 O O . PRO A 1 82 ? -0.312 -4.129 11.213 1.00 92.69 82 PRO A O 1
ATOM 692 N N . TYR A 1 83 ? -2.533 -4.289 11.582 1.00 94.00 83 TYR A N 1
ATOM 693 C CA . TYR A 1 83 ? -2.527 -4.054 13.021 1.00 94.00 83 TYR A CA 1
ATOM 694 C C . TYR A 1 83 ? -3.407 -5.103 13.695 1.00 94.00 83 TYR A C 1
ATOM 696 O O . TYR A 1 83 ? -4.413 -5.530 13.125 1.00 94.00 83 TYR A O 1
ATOM 704 N N . MET A 1 84 ? -3.035 -5.517 14.899 1.00 95.19 84 MET A N 1
ATOM 705 C CA . MET A 1 84 ? -3.901 -6.310 15.767 1.00 95.19 84 MET A CA 1
ATOM 706 C C . MET A 1 84 ? -4.663 -5.338 16.659 1.00 95.19 84 MET A C 1
ATOM 708 O O . MET A 1 84 ? -4.046 -4.607 17.428 1.00 95.19 84 MET A O 1
ATOM 712 N N . LEU A 1 85 ? -5.985 -5.288 16.537 1.00 95.19 85 LEU A N 1
ATOM 713 C CA . LEU A 1 85 ? -6.824 -4.360 17.285 1.00 95.19 85 LEU A CA 1
ATOM 714 C C . LEU A 1 85 ? -7.639 -5.115 18.333 1.00 95.19 85 LEU A C 1
ATOM 716 O O . LEU A 1 85 ? -8.257 -6.129 18.011 1.00 95.19 85 LEU A O 1
ATOM 720 N N . SER A 1 86 ? -7.632 -4.611 19.564 1.00 95.25 86 SER A N 1
ATOM 721 C CA . SER A 1 86 ? -8.499 -5.064 20.654 1.00 95.25 86 SER A CA 1
ATOM 722 C C . SER A 1 86 ? -9.331 -3.899 21.180 1.00 95.25 86 SER A C 1
ATOM 724 O O . SER A 1 86 ? -8.887 -2.745 21.185 1.00 95.25 86 SER A O 1
ATOM 726 N N . ILE A 1 87 ? -10.563 -4.198 21.586 1.00 94.31 87 ILE A N 1
ATOM 727 C CA . ILE A 1 87 ? -11.528 -3.217 22.088 1.00 94.31 87 ILE A CA 1
ATOM 728 C C . ILE A 1 87 ? -11.872 -3.580 23.529 1.00 94.31 87 ILE A C 1
ATOM 730 O O . ILE A 1 87 ? -12.076 -4.747 23.839 1.00 94.31 87 ILE A O 1
ATOM 734 N N . ASP A 1 88 ? -11.851 -2.580 24.411 1.00 91.38 88 ASP A N 1
ATOM 735 C CA . ASP A 1 88 ? -12.244 -2.678 25.827 1.00 91.38 88 ASP A CA 1
ATOM 736 C C . ASP A 1 88 ? -11.538 -3.765 26.661 1.00 91.38 88 ASP A C 1
ATOM 738 O O . ASP A 1 88 ? -11.978 -4.098 27.755 1.00 91.38 88 ASP A O 1
ATOM 742 N N . ASP A 1 89 ? -10.367 -4.212 26.207 1.00 79.50 89 ASP A N 1
ATOM 743 C CA . ASP A 1 89 ? -9.520 -5.224 26.865 1.00 79.50 89 ASP A CA 1
ATOM 744 C C . ASP A 1 89 ? -10.126 -6.628 26.899 1.00 79.50 89 ASP A C 1
ATOM 746 O O . ASP A 1 89 ? -9.737 -7.470 27.709 1.00 79.50 89 ASP A O 1
ATOM 750 N N . ASP A 1 90 ? -11.007 -6.923 25.940 1.00 76.06 90 ASP A N 1
ATOM 751 C CA . ASP A 1 90 ? -11.665 -8.227 25.807 1.00 76.06 90 ASP A CA 1
ATOM 752 C C . ASP A 1 90 ? -10.706 -9.381 25.427 1.00 76.06 90 ASP A C 1
ATOM 754 O O . ASP A 1 90 ? -11.140 -10.513 25.247 1.00 76.06 90 ASP A O 1
ATOM 758 N N . LYS A 1 91 ? -9.386 -9.143 25.338 1.00 73.1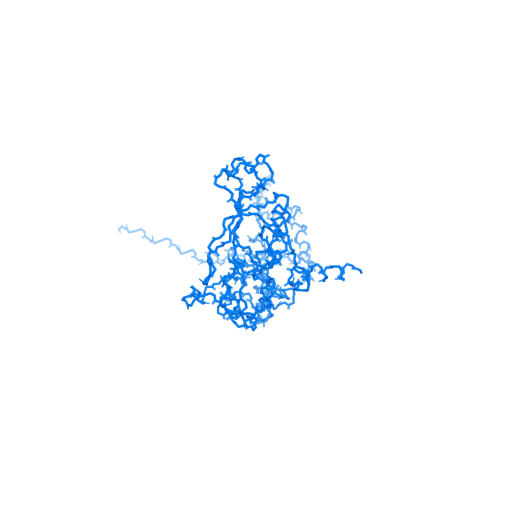2 91 LYS A N 1
ATOM 759 C CA . LYS A 1 91 ? -8.319 -10.079 24.898 1.00 73.12 91 LYS A CA 1
ATOM 760 C C . LYS A 1 91 ? -8.490 -10.687 23.499 1.00 73.12 91 LYS A C 1
ATOM 762 O O . LYS A 1 91 ? -7.543 -11.288 22.990 1.00 73.12 91 LYS A O 1
ATOM 767 N N . ASP A 1 92 ? -9.630 -10.483 22.858 1.00 85.88 92 ASP A N 1
ATOM 768 C CA . ASP A 1 92 ? -9.905 -10.900 21.492 1.00 85.88 92 ASP A CA 1
ATOM 769 C C . ASP A 1 92 ? -9.340 -9.869 20.512 1.00 85.88 92 ASP A C 1
ATOM 771 O O . ASP A 1 92 ? -9.948 -8.846 20.195 1.00 85.88 92 ASP A O 1
ATOM 775 N N . TYR A 1 93 ? -8.129 -10.138 20.030 1.00 90.81 93 TYR A N 1
ATOM 776 C CA . TYR A 1 93 ? -7.522 -9.341 18.974 1.00 90.81 93 TYR A CA 1
ATOM 777 C C . TYR A 1 93 ? -8.017 -9.796 17.606 1.00 90.81 93 TYR A C 1
ATOM 779 O O . TYR A 1 93 ? -7.994 -10.982 17.276 1.00 90.81 93 TYR A O 1
ATOM 787 N N . PHE A 1 94 ? -8.352 -8.835 16.753 1.00 92.44 94 PHE A N 1
ATOM 788 C CA . PHE A 1 94 ? -8.621 -9.092 15.345 1.00 92.44 94 PHE A CA 1
ATOM 789 C C . PHE A 1 94 ? -7.722 -8.244 14.449 1.00 92.44 94 PHE A C 1
ATOM 791 O O . PHE A 1 94 ? -7.313 -7.133 14.789 1.00 92.44 94 PHE A O 1
ATOM 798 N N . LYS A 1 95 ? -7.391 -8.789 13.277 1.00 94.38 95 LYS A N 1
ATOM 799 C CA . LYS A 1 95 ? -6.518 -8.121 12.312 1.00 94.38 95 LYS A CA 1
ATOM 800 C C . LYS A 1 95 ? -7.298 -7.024 11.589 1.00 94.38 95 LYS A C 1
ATOM 802 O O . LYS A 1 95 ? -8.403 -7.256 11.095 1.00 94.38 95 LYS A O 1
ATOM 807 N N . VAL A 1 96 ? -6.707 -5.841 11.488 1.00 94.00 96 VAL A N 1
ATOM 808 C CA . VAL A 1 96 ? -7.249 -4.701 10.746 1.00 94.00 96 VAL A CA 1
ATOM 809 C C . VAL A 1 96 ? -6.187 -4.084 9.845 1.00 94.00 96 VAL A C 1
ATOM 811 O O . VAL A 1 96 ? -4.988 -4.195 10.095 1.00 94.00 96 VAL A O 1
ATOM 814 N N . SER A 1 97 ? -6.635 -3.402 8.799 1.00 92.50 97 SER A N 1
ATOM 815 C CA . SER A 1 97 ? -5.818 -2.509 7.982 1.00 92.50 97 SER A CA 1
ATOM 816 C C . SER A 1 97 ? -6.419 -1.111 7.984 1.00 92.50 97 SER A C 1
ATOM 818 O O . SER A 1 97 ? -7.623 -0.931 8.186 1.00 92.50 97 SER A O 1
ATOM 820 N N . ILE A 1 98 ? -5.590 -0.111 7.719 1.00 91.88 98 ILE A N 1
ATOM 821 C CA . ILE A 1 98 ? -6.030 1.281 7.677 1.00 91.88 98 ILE A CA 1
ATOM 822 C C . ILE A 1 98 ? -6.870 1.497 6.419 1.00 91.88 98 ILE A C 1
ATOM 824 O O . ILE A 1 98 ? -6.412 1.228 5.310 1.00 91.88 98 ILE A O 1
ATOM 828 N N . ASN A 1 99 ? -8.095 1.989 6.592 1.00 91.00 99 ASN A N 1
ATOM 829 C CA . ASN A 1 99 ? -8.932 2.422 5.479 1.00 91.00 99 ASN A CA 1
ATOM 830 C C . ASN A 1 99 ? -8.691 3.900 5.167 1.00 91.00 99 ASN A C 1
ATOM 832 O O . ASN A 1 99 ? -8.397 4.253 4.028 1.00 91.00 99 ASN A O 1
ATOM 836 N N . ASP A 1 100 ? -8.801 4.751 6.190 1.00 90.38 100 ASP A N 1
ATOM 837 C CA . ASP A 1 100 ? -8.633 6.195 6.045 1.00 90.38 100 ASP A CA 1
ATOM 838 C C . ASP A 1 100 ? -8.191 6.850 7.361 1.00 90.38 100 ASP A C 1
ATOM 840 O O . ASP A 1 100 ? -8.471 6.349 8.455 1.00 90.38 100 ASP A O 1
ATOM 844 N N . VAL A 1 101 ? -7.515 7.992 7.253 1.00 90.44 101 VAL A N 1
ATOM 845 C CA . VAL A 1 101 ? -7.112 8.839 8.379 1.00 90.44 101 VAL A CA 1
ATOM 846 C C . VAL A 1 101 ? -7.463 10.279 8.040 1.00 90.44 101 VAL A C 1
ATOM 848 O O . VAL A 1 101 ? -6.824 10.921 7.207 1.00 90.44 101 VAL A O 1
ATOM 851 N N . HIS A 1 102 ? -8.455 10.822 8.739 1.00 90.69 102 HIS A N 1
ATOM 852 C CA . HIS A 1 102 ? -8.848 12.212 8.571 1.00 90.69 102 HIS A CA 1
ATOM 853 C C . HIS A 1 102 ? -8.033 13.098 9.502 1.00 90.69 102 HIS A C 1
ATOM 855 O O . HIS A 1 102 ? -7.939 12.861 10.712 1.00 90.69 102 HIS A O 1
ATOM 861 N N . LEU A 1 103 ? -7.490 14.166 8.931 1.00 89.38 103 LEU A N 1
ATOM 862 C CA . LEU A 1 103 ? -6.709 15.164 9.644 1.00 89.38 103 LEU A CA 1
ATOM 863 C C . LEU A 1 103 ? -7.516 16.443 9.824 1.00 89.38 103 LEU A C 1
ATOM 865 O O . LEU A 1 103 ? -8.368 16.794 9.005 1.00 89.38 103 LEU A O 1
ATOM 869 N N . HIS A 1 104 ? -7.211 17.175 10.887 1.00 85.25 104 HIS A N 1
ATOM 870 C CA . HIS A 1 104 ? -7.780 18.491 11.095 1.00 85.25 104 HIS A CA 1
ATOM 871 C C . HIS A 1 104 ? -7.288 19.465 10.010 1.00 85.25 104 HIS A C 1
ATOM 873 O O . HIS A 1 104 ? -6.087 19.628 9.815 1.00 85.25 104 HIS A O 1
ATOM 879 N N . ALA A 1 105 ? -8.211 20.179 9.357 1.00 82.31 105 ALA A N 1
ATOM 880 C CA . ALA A 1 105 ? -7.880 21.092 8.257 1.00 82.31 105 ALA A CA 1
ATOM 881 C C . ALA A 1 105 ? -6.931 22.235 8.677 1.00 82.31 105 ALA A C 1
ATOM 883 O O . ALA A 1 105 ? -5.973 22.539 7.975 1.00 82.31 105 ALA A O 1
ATOM 884 N N . PHE A 1 106 ? -7.191 22.860 9.832 1.00 81.56 106 PHE A N 1
ATOM 885 C CA . PHE A 1 106 ? -6.382 23.978 10.343 1.00 81.56 106 PHE A CA 1
ATOM 886 C C . PHE A 1 106 ? -5.152 23.554 11.163 1.00 81.56 106 PHE A C 1
ATOM 888 O O . PHE A 1 106 ? -4.074 24.121 10.998 1.00 81.56 106 PHE A O 1
ATOM 895 N N . TYR A 1 107 ? -5.287 22.554 12.038 1.00 77.75 107 TYR A N 1
ATOM 896 C CA . TYR A 1 107 ? -4.178 22.010 12.822 1.00 77.75 107 TYR A CA 1
ATOM 897 C C . TYR A 1 107 ? -3.510 20.878 12.039 1.00 77.75 107 TYR A C 1
ATOM 899 O O . TYR A 1 107 ? -3.791 19.698 12.255 1.00 77.75 107 TYR A O 1
ATOM 907 N N . LEU A 1 108 ? -2.656 21.269 11.087 1.00 67.19 108 LEU A N 1
ATOM 908 C CA . LEU A 1 108 ? -1.923 20.361 10.203 1.00 67.19 108 LEU A CA 1
ATOM 909 C C . LEU A 1 108 ? -1.278 19.214 10.998 1.00 67.19 108 LEU A C 1
ATOM 911 O O . LEU A 1 108 ? -0.601 19.442 12.000 1.00 67.19 108 LEU A O 1
ATOM 915 N N . ASN A 1 109 ? -1.471 17.987 10.511 1.00 72.81 109 ASN A N 1
ATOM 916 C CA . ASN A 1 109 ? -0.989 16.727 11.094 1.00 72.81 109 ASN A CA 1
ATOM 917 C C . ASN A 1 109 ? -1.668 16.267 12.392 1.00 72.81 109 ASN A C 1
ATOM 919 O O . ASN A 1 109 ? -1.181 15.322 13.008 1.00 72.81 109 ASN A O 1
ATOM 923 N N . TRP A 1 110 ? -2.784 16.870 12.810 1.00 83.50 110 TRP A N 1
ATOM 924 C CA . TRP A 1 110 ? -3.554 16.324 13.927 1.00 83.50 110 TRP A CA 1
ATOM 925 C C . TRP A 1 110 ? -4.637 15.349 13.434 1.00 83.50 110 TRP A C 1
ATOM 927 O O . TRP A 1 110 ? -5.584 15.801 12.783 1.00 83.50 110 TRP A O 1
ATOM 937 N N . PRO A 1 111 ? -4.549 14.037 13.726 1.00 86.88 111 PRO A N 1
ATOM 938 C CA . PRO A 1 111 ? -5.594 13.090 13.356 1.00 86.88 111 PRO A CA 1
ATOM 939 C C . PRO A 1 111 ? -6.855 13.338 14.185 1.00 86.88 111 PRO A C 1
ATOM 941 O O . PRO A 1 111 ? -6.798 13.469 15.407 1.00 86.88 111 PRO A O 1
ATOM 944 N N . ILE A 1 112 ? -8.000 13.424 13.512 1.00 90.25 112 ILE A N 1
ATOM 945 C CA . ILE A 1 112 ? -9.313 13.638 14.144 1.00 90.25 112 ILE A CA 1
ATOM 946 C C . ILE A 1 112 ? -10.186 12.392 14.090 1.00 90.25 112 ILE A C 1
ATOM 948 O O . ILE A 1 112 ? -11.030 12.200 14.967 1.00 90.25 112 ILE A O 1
ATOM 952 N N . PHE A 1 113 ? -9.972 11.549 13.082 1.00 93.38 113 PHE A N 1
ATOM 953 C CA . PHE A 1 113 ? -10.748 10.343 12.874 1.00 93.38 113 PHE A CA 1
ATOM 954 C C . PHE A 1 113 ? -9.929 9.288 12.128 1.00 93.38 113 PHE A C 1
ATOM 956 O O . PHE A 1 113 ? -9.137 9.632 11.248 1.00 93.38 113 PHE A O 1
ATOM 963 N N . MET A 1 114 ? -10.129 8.018 12.473 1.00 94.38 114 MET A N 1
ATOM 964 C CA . MET A 1 114 ? -9.479 6.885 11.821 1.00 94.38 114 MET A CA 1
ATOM 965 C C . MET A 1 114 ? -10.483 5.784 11.487 1.00 94.38 114 MET A C 1
ATOM 967 O O . MET A 1 114 ? -11.244 5.350 12.346 1.00 94.38 114 MET A O 1
ATOM 971 N N . ALA A 1 115 ? -10.454 5.311 10.247 1.00 95.19 115 ALA A N 1
ATOM 972 C CA . ALA A 1 115 ? -11.270 4.196 9.796 1.00 95.19 115 ALA A CA 1
ATOM 973 C C . ALA A 1 115 ? -10.414 2.948 9.588 1.00 95.19 115 ALA A C 1
ATOM 975 O O . ALA A 1 115 ? -9.362 2.993 8.943 1.00 95.19 115 ALA A O 1
ATOM 976 N N . TRP A 1 116 ? -10.915 1.825 10.088 1.00 95.12 116 TRP A N 1
ATOM 977 C CA . TRP A 1 116 ? -10.302 0.511 9.987 1.00 95.12 116 TRP A CA 1
ATOM 978 C C . TRP A 1 116 ? -11.149 -0.412 9.118 1.00 95.12 116 TRP A C 1
ATOM 980 O O . TRP A 1 116 ? -12.370 -0.468 9.263 1.00 95.12 116 TRP A O 1
ATOM 990 N N . ASN A 1 117 ? -10.485 -1.189 8.267 1.00 94.12 117 ASN A N 1
ATOM 991 C CA . ASN A 1 117 ? -11.075 -2.350 7.612 1.00 94.12 117 ASN A CA 1
ATOM 992 C C . ASN A 1 117 ? -10.653 -3.603 8.375 1.00 94.12 117 ASN A C 1
ATOM 994 O O . ASN A 1 117 ? -9.457 -3.864 8.517 1.00 94.12 117 ASN A O 1
ATOM 998 N N . ARG A 1 118 ? -11.618 -4.404 8.834 1.00 94.31 118 ARG A N 1
ATOM 999 C CA . ARG A 1 118 ? -11.326 -5.737 9.381 1.00 94.31 118 ARG A CA 1
ATOM 1000 C C . ARG A 1 118 ? -10.722 -6.609 8.285 1.00 94.31 118 ARG A C 1
ATOM 1002 O O . ARG A 1 118 ? -11.204 -6.556 7.159 1.00 94.31 118 ARG A O 1
ATOM 1009 N N . PHE A 1 119 ? -9.692 -7.391 8.595 1.00 94.06 119 PHE A N 1
ATOM 1010 C CA . PHE A 1 119 ? -9.017 -8.293 7.664 1.00 94.06 119 PHE A CA 1
ATOM 1011 C C . PHE A 1 119 ? -9.380 -9.747 7.975 1.00 94.06 119 PHE A C 1
ATOM 1013 O O . PHE A 1 119 ? -9.173 -10.208 9.095 1.00 94.06 119 PHE A O 1
ATOM 1020 N N . ILE A 1 120 ? -9.884 -10.479 6.980 1.00 93.62 120 ILE A N 1
ATOM 1021 C CA . ILE A 1 120 ? -10.326 -11.873 7.125 1.00 93.62 120 ILE A CA 1
ATOM 1022 C C . ILE A 1 120 ? -9.616 -12.720 6.060 1.00 93.62 120 ILE A C 1
ATOM 1024 O O . ILE A 1 120 ? -9.876 -12.522 4.867 1.00 93.62 120 ILE A O 1
ATOM 1028 N N . PRO A 1 121 ? -8.722 -13.648 6.446 1.00 91.81 121 PRO A N 1
ATOM 1029 C CA . PRO A 1 121 ? -8.088 -14.570 5.507 1.00 91.81 121 PRO A CA 1
ATOM 1030 C C . PRO A 1 121 ? -9.111 -15.392 4.710 1.00 91.81 121 PRO A C 1
ATOM 1032 O O . PRO A 1 121 ? -10.176 -15.742 5.212 1.00 91.81 121 PRO A O 1
ATOM 1035 N N . GLY A 1 122 ? -8.802 -15.686 3.449 1.00 92.06 122 GLY A N 1
ATOM 1036 C CA . GLY A 1 122 ? -9.674 -16.431 2.536 1.00 92.06 122 GLY A CA 1
ATOM 1037 C C . GLY A 1 122 ? -10.829 -15.621 1.934 1.00 92.06 122 GLY A C 1
ATOM 1038 O O . GLY A 1 122 ? -11.472 -16.089 0.997 1.00 92.06 122 GLY A O 1
ATOM 1039 N N . ARG A 1 123 ? -11.081 -14.397 2.414 1.00 93.12 123 ARG A N 1
ATOM 1040 C CA . ARG A 1 123 ? -12.074 -13.465 1.851 1.00 93.12 123 ARG A CA 1
ATOM 1041 C C . ARG A 1 123 ? -11.376 -12.311 1.119 1.00 93.12 123 ARG A C 1
ATOM 1043 O O . ARG A 1 123 ? -10.229 -12.016 1.441 1.00 93.12 123 ARG A O 1
ATOM 1050 N N . PRO A 1 124 ? -12.027 -11.631 0.157 1.00 93.88 124 PRO A N 1
ATOM 1051 C CA . PRO A 1 124 ? -11.418 -10.493 -0.532 1.00 93.88 124 PRO A CA 1
ATOM 1052 C C . PRO A 1 124 ? -11.210 -9.321 0.436 1.00 93.88 124 PRO A C 1
ATOM 1054 O O . PRO A 1 124 ? -12.169 -8.729 0.928 1.00 93.88 124 PRO A O 1
ATOM 1057 N N . ASN A 1 125 ? -9.956 -8.982 0.732 1.00 93.94 125 ASN A N 1
ATOM 1058 C CA . ASN A 1 125 ? -9.585 -7.823 1.543 1.00 93.94 125 ASN A CA 1
ATOM 1059 C C . ASN A 1 125 ? -9.153 -6.682 0.625 1.00 93.94 125 ASN A C 1
ATOM 1061 O O . ASN A 1 125 ? -8.024 -6.684 0.130 1.00 93.94 125 ASN A O 1
ATOM 1065 N N . ARG A 1 126 ? -10.048 -5.717 0.396 1.00 92.00 126 ARG A N 1
ATOM 1066 C CA . ARG A 1 126 ? -9.746 -4.576 -0.466 1.00 92.00 126 ARG A CA 1
ATOM 1067 C C . ARG A 1 126 ? -8.754 -3.633 0.200 1.00 92.00 126 ARG A C 1
ATOM 1069 O O . ARG A 1 126 ? -9.015 -3.113 1.283 1.00 92.00 126 ARG A O 1
ATOM 1076 N N . MET A 1 127 ? -7.647 -3.363 -0.479 1.00 91.38 127 MET A N 1
ATOM 1077 C CA . MET A 1 127 ? -6.623 -2.439 -0.007 1.00 91.38 127 MET A CA 1
ATOM 1078 C C . MET A 1 127 ? -5.975 -1.670 -1.151 1.00 91.38 127 MET A C 1
ATOM 1080 O O . MET A 1 127 ? -5.864 -2.156 -2.276 1.00 91.38 127 MET A O 1
ATOM 1084 N N . LYS A 1 128 ? -5.538 -0.447 -0.846 1.00 90.62 128 LYS A N 1
ATOM 1085 C CA . LYS A 1 128 ? -4.774 0.390 -1.767 1.00 90.62 128 LYS A CA 1
ATOM 1086 C C . LYS A 1 128 ? -3.288 0.146 -1.530 1.00 90.62 128 LYS A C 1
ATOM 1088 O O . LYS A 1 128 ? -2.769 0.529 -0.481 1.00 90.62 128 LYS A O 1
ATOM 1093 N N . ILE A 1 129 ? -2.624 -0.498 -2.488 1.00 91.12 129 ILE A N 1
ATOM 1094 C CA . ILE A 1 129 ? -1.203 -0.857 -2.416 1.00 91.12 129 ILE A CA 1
ATOM 1095 C C . ILE A 1 129 ? -0.405 -0.002 -3.393 1.00 91.12 129 ILE A C 1
ATOM 1097 O O . ILE A 1 129 ? -0.817 0.222 -4.532 1.00 91.12 129 ILE A O 1
ATOM 1101 N N . ARG A 1 130 ? 0.767 0.457 -2.951 1.00 91.06 130 ARG A N 1
ATOM 1102 C CA . ARG A 1 130 ? 1.705 1.179 -3.806 1.00 91.06 130 ARG A CA 1
ATOM 1103 C C . ARG A 1 130 ? 2.431 0.232 -4.762 1.00 91.06 130 ARG A C 1
ATOM 1105 O O . ARG A 1 130 ? 2.925 -0.816 -4.349 1.00 91.06 130 ARG A O 1
ATOM 1112 N N . VAL A 1 131 ? 2.572 0.640 -6.015 1.00 92.00 131 VAL A N 1
ATOM 1113 C CA . VAL A 1 131 ? 3.401 -0.020 -7.021 1.00 92.00 131 VAL A CA 1
ATOM 1114 C C . VAL A 1 131 ? 4.764 0.663 -7.072 1.00 92.00 131 VAL A C 1
ATOM 1116 O O . VAL A 1 131 ? 4.867 1.875 -7.259 1.00 92.00 131 VAL A O 1
ATOM 1119 N N . VAL A 1 132 ? 5.829 -0.113 -6.906 1.00 90.06 132 VAL A N 1
ATOM 1120 C CA . VAL A 1 132 ? 7.213 0.359 -6.976 1.00 90.06 132 VAL A CA 1
ATOM 1121 C C . VAL A 1 132 ? 7.930 -0.298 -8.141 1.00 90.06 132 VAL A C 1
ATOM 1123 O O . VAL A 1 132 ? 7.729 -1.472 -8.434 1.00 90.06 132 VAL A O 1
ATOM 1126 N N . ILE A 1 133 ? 8.796 0.458 -8.804 1.00 89.06 133 ILE A N 1
ATOM 1127 C CA . ILE A 1 133 ? 9.576 -0.055 -9.927 1.00 89.06 133 ILE A CA 1
ATOM 1128 C C . ILE A 1 133 ? 10.805 -0.772 -9.381 1.00 89.06 133 ILE A C 1
ATOM 1130 O O . ILE A 1 133 ? 11.641 -0.164 -8.706 1.00 89.06 133 ILE A O 1
ATOM 1134 N N . GLU A 1 134 ? 10.927 -2.058 -9.689 1.00 84.62 134 GLU A N 1
ATOM 1135 C CA . GLU A 1 134 ? 12.099 -2.843 -9.323 1.00 84.62 134 GLU A CA 1
ATOM 1136 C C . GLU A 1 134 ? 13.193 -2.721 -10.396 1.00 84.62 134 GLU A C 1
ATOM 1138 O O . GLU A 1 134 ? 12.915 -2.620 -11.590 1.00 84.62 134 GLU A O 1
ATOM 1143 N N . ASN A 1 135 ? 14.460 -2.706 -9.965 1.00 82.69 135 ASN A N 1
ATOM 1144 C CA . ASN A 1 135 ? 15.642 -2.725 -10.839 1.00 82.69 135 ASN A CA 1
ATOM 1145 C C . ASN A 1 135 ? 15.694 -1.626 -11.920 1.00 82.69 135 ASN A C 1
ATOM 1147 O O . ASN A 1 135 ? 16.317 -1.810 -12.966 1.00 82.69 135 ASN A O 1
ATOM 1151 N N . TRP A 1 136 ? 15.112 -0.448 -11.659 1.00 86.88 136 TRP A N 1
ATOM 1152 C CA . TRP A 1 136 ? 15.106 0.668 -12.615 1.00 86.88 136 TRP A CA 1
ATOM 1153 C C . TRP A 1 136 ? 16.497 1.000 -13.174 1.00 86.88 136 TRP A C 1
ATOM 1155 O O . TRP A 1 136 ? 16.639 1.171 -14.383 1.00 86.88 136 TRP A O 1
ATOM 1165 N N . GLU A 1 137 ? 17.529 1.056 -12.327 1.00 85.44 137 GLU A N 1
ATOM 1166 C CA . GLU A 1 137 ? 18.887 1.427 -12.758 1.00 85.44 137 GLU A CA 1
ATOM 1167 C C . GLU A 1 137 ? 19.510 0.437 -13.753 1.00 85.44 137 GLU A C 1
ATOM 1169 O O . GLU A 1 137 ? 20.367 0.824 -14.546 1.00 85.44 137 GLU A O 1
ATOM 1174 N N . SER A 1 138 ? 19.049 -0.814 -13.753 1.00 86.50 138 SER A N 1
ATOM 1175 C CA . SER A 1 138 ? 19.503 -1.865 -14.668 1.00 86.50 138 SER A CA 1
ATOM 1176 C C . SER A 1 138 ? 18.572 -2.072 -15.865 1.00 86.50 138 SER A C 1
ATOM 1178 O O . SER A 1 138 ? 18.904 -2.850 -16.754 1.00 86.50 138 SER A O 1
ATOM 1180 N N . SER A 1 139 ? 17.427 -1.384 -15.910 1.00 88.62 139 SER A N 1
ATOM 1181 C CA . SER A 1 139 ? 16.453 -1.526 -16.995 1.00 88.62 139 SER A CA 1
ATOM 1182 C C . SER A 1 139 ? 16.985 -1.013 -18.334 1.00 88.62 139 SER A C 1
ATOM 1184 O O . SER A 1 139 ? 17.709 -0.009 -18.400 1.00 88.62 139 SER A O 1
ATOM 1186 N N . GLU A 1 140 ? 16.545 -1.632 -19.433 1.00 85.62 140 GLU A N 1
ATOM 1187 C CA . GLU A 1 140 ? 16.852 -1.127 -20.773 1.00 85.62 140 GLU A CA 1
ATOM 1188 C C . GLU A 1 140 ? 16.372 0.318 -20.952 1.00 85.62 140 GLU A C 1
ATOM 1190 O O . GLU A 1 140 ? 17.074 1.149 -21.528 1.00 85.62 140 GLU A O 1
ATOM 1195 N N . ALA A 1 141 ? 15.197 0.649 -20.417 1.00 86.62 141 ALA A N 1
ATOM 1196 C CA . ALA A 1 141 ? 14.631 1.988 -20.430 1.00 86.62 141 ALA A CA 1
ATOM 1197 C C . ALA A 1 141 ? 15.623 3.023 -19.898 1.00 86.62 141 ALA A C 1
ATOM 1199 O O . ALA A 1 141 ? 15.866 4.039 -20.555 1.00 86.62 141 ALA A O 1
ATOM 1200 N N . ARG A 1 142 ? 16.228 2.751 -18.740 1.00 86.94 142 ARG A N 1
ATOM 1201 C CA . ARG A 1 142 ? 17.180 3.646 -18.084 1.00 86.94 142 ARG A CA 1
ATOM 1202 C C . ARG A 1 142 ? 18.516 3.721 -18.812 1.00 86.94 142 ARG A C 1
ATOM 1204 O O . ARG A 1 142 ? 19.020 4.827 -19.027 1.00 86.94 142 ARG A O 1
ATOM 1211 N N . LEU A 1 143 ? 19.064 2.582 -19.240 1.00 84.81 143 LEU A N 1
ATOM 1212 C CA . LEU A 1 143 ? 20.323 2.523 -19.997 1.00 84.81 143 LEU A CA 1
ATOM 1213 C C . LEU A 1 143 ? 20.218 3.298 -21.316 1.00 84.81 143 LEU A C 1
ATOM 1215 O O . LEU A 1 143 ? 21.119 4.056 -21.682 1.00 84.81 143 LEU A O 1
ATOM 1219 N N . ARG A 1 144 ? 19.054 3.214 -21.966 1.00 81.44 144 ARG A N 1
ATOM 1220 C CA . ARG A 1 144 ? 18.693 3.985 -23.162 1.00 81.44 144 ARG A CA 1
ATOM 1221 C C . ARG A 1 144 ? 18.311 5.432 -22.842 1.00 81.44 144 ARG A C 1
ATOM 1223 O O . ARG A 1 144 ? 17.793 6.127 -23.698 1.00 81.44 144 ARG A O 1
ATOM 1230 N N . GLY A 1 145 ? 18.539 5.924 -21.627 1.00 80.12 145 GLY A N 1
ATOM 1231 C CA . GLY A 1 145 ? 18.304 7.316 -21.249 1.00 80.12 145 GLY A CA 1
ATOM 1232 C C . GLY A 1 145 ? 16.839 7.709 -21.071 1.00 80.12 145 GLY A C 1
ATOM 1233 O O . GLY A 1 145 ? 16.562 8.901 -20.980 1.00 80.12 145 GLY A O 1
ATOM 1234 N N . GLY A 1 146 ? 15.906 6.761 -21.026 1.00 84.44 146 GLY A N 1
ATOM 1235 C CA . GLY A 1 146 ? 14.502 7.021 -20.724 1.00 84.44 146 GLY A CA 1
ATOM 1236 C C . GLY A 1 146 ? 14.300 7.630 -19.335 1.00 84.44 146 GLY A C 1
ATOM 1237 O O . GLY A 1 146 ? 15.134 7.491 -18.434 1.00 84.44 146 GLY A O 1
ATOM 1238 N N . ARG A 1 147 ? 13.170 8.318 -19.168 1.00 87.62 147 ARG A N 1
ATOM 1239 C CA . ARG A 1 147 ? 12.732 8.895 -17.892 1.00 87.62 147 ARG A CA 1
ATOM 1240 C C . ARG A 1 147 ? 11.367 8.326 -17.526 1.00 87.62 147 ARG A C 1
ATOM 1242 O O . ARG A 1 147 ? 10.506 8.249 -18.391 1.00 87.62 147 ARG A O 1
ATOM 1249 N N . ILE A 1 148 ? 11.167 7.954 -16.266 1.00 89.69 148 ILE A N 1
ATOM 1250 C CA . ILE A 1 148 ? 9.846 7.549 -15.777 1.00 89.69 148 ILE A CA 1
ATOM 1251 C C . ILE A 1 148 ? 9.020 8.791 -15.460 1.00 89.69 148 ILE A C 1
ATOM 1253 O O . ILE A 1 148 ? 9.477 9.694 -14.756 1.00 89.69 148 ILE A O 1
ATOM 1257 N N . GLU A 1 149 ? 7.789 8.788 -15.943 1.00 89.19 149 GLU A N 1
ATOM 1258 C CA . GLU A 1 149 ? 6.693 9.615 -15.463 1.00 89.19 149 GLU A CA 1
ATOM 1259 C C . GLU A 1 149 ? 5.677 8.693 -14.777 1.00 89.19 149 GLU A C 1
ATOM 1261 O O . GLU A 1 149 ? 5.208 7.722 -15.374 1.00 89.19 149 GLU A O 1
ATOM 1266 N N . MET A 1 150 ? 5.376 8.967 -13.507 1.00 88.56 150 MET A N 1
ATOM 1267 C CA . MET A 1 150 ? 4.387 8.220 -12.727 1.00 88.56 150 MET A CA 1
ATOM 1268 C C . MET A 1 150 ? 3.022 8.886 -12.920 1.00 88.56 150 MET A C 1
ATOM 1270 O O . MET A 1 150 ? 2.907 10.089 -12.689 1.00 88.56 150 MET A O 1
ATOM 1274 N N . ARG A 1 151 ? 2.017 8.129 -13.373 1.00 87.50 151 ARG A N 1
ATOM 1275 C CA . ARG A 1 151 ? 0.633 8.610 -13.529 1.00 87.50 151 ARG A CA 1
ATOM 1276 C C . ARG A 1 151 ? -0.157 8.360 -12.253 1.00 87.50 151 ARG A C 1
ATOM 1278 O O . ARG A 1 151 ? -0.650 9.306 -11.650 1.00 87.50 151 ARG A O 1
ATOM 1285 N N . ASP A 1 152 ? -0.211 7.097 -11.853 1.00 84.31 152 ASP A N 1
ATOM 1286 C CA . ASP A 1 152 ? -0.752 6.643 -10.578 1.00 84.31 152 ASP A CA 1
ATOM 1287 C C . ASP A 1 152 ? 0.143 5.507 -10.084 1.00 84.31 152 ASP A C 1
ATOM 1289 O O . ASP A 1 152 ? 0.376 4.529 -10.797 1.00 84.31 152 ASP A O 1
ATOM 1293 N N . ASP A 1 153 ? 0.718 5.677 -8.898 1.00 87.19 153 ASP A N 1
ATOM 1294 C CA . ASP A 1 153 ? 1.595 4.694 -8.271 1.00 87.19 153 ASP A CA 1
ATOM 1295 C C . ASP A 1 153 ? 0.868 3.877 -7.199 1.00 87.19 153 ASP A C 1
ATOM 1297 O O . ASP A 1 153 ? 1.517 3.141 -6.461 1.00 87.19 153 ASP A O 1
ATOM 1301 N N . HIS A 1 154 ? -0.460 3.975 -7.105 1.00 90.62 154 HIS A N 1
ATOM 1302 C CA . HIS A 1 154 ? -1.270 3.171 -6.201 1.00 90.62 154 HIS A CA 1
ATOM 1303 C C . HIS A 1 154 ? -2.380 2.440 -6.951 1.00 90.62 154 HIS A C 1
ATOM 1305 O O . HIS A 1 154 ? -3.022 2.986 -7.841 1.00 90.62 154 HIS A O 1
ATOM 1311 N N . VAL A 1 155 ? -2.656 1.205 -6.542 1.00 92.06 155 VAL A N 1
ATOM 1312 C CA . VAL A 1 155 ? -3.750 0.408 -7.099 1.00 92.06 155 VAL A CA 1
ATOM 1313 C C . VAL A 1 155 ? -4.598 -0.212 -6.005 1.00 92.06 155 VAL A C 1
ATOM 1315 O O . VAL A 1 155 ? -4.098 -0.581 -4.942 1.00 92.06 155 VAL A O 1
ATOM 1318 N N . TRP A 1 156 ? -5.890 -0.346 -6.279 1.00 93.25 156 TRP A N 1
ATOM 1319 C CA . TRP A 1 156 ? -6.780 -1.164 -5.464 1.00 93.25 156 TRP A CA 1
ATOM 1320 C C . TRP A 1 156 ? -6.635 -2.643 -5.820 1.00 93.25 156 TRP A C 1
ATOM 1322 O O . TRP A 1 156 ? -6.751 -3.041 -6.982 1.00 93.25 156 TRP A O 1
ATOM 1332 N N . VAL A 1 157 ? -6.408 -3.468 -4.810 1.00 94.38 157 VAL A N 1
ATOM 1333 C CA . VAL A 1 157 ? -6.341 -4.922 -4.950 1.00 94.38 157 VAL A CA 1
ATOM 1334 C C . VAL A 1 157 ? -7.177 -5.590 -3.876 1.00 94.38 157 VAL A C 1
ATOM 1336 O O . VAL A 1 157 ? -7.349 -5.046 -2.786 1.00 94.38 157 VAL A O 1
ATOM 1339 N N . ASP A 1 158 ? -7.672 -6.777 -4.193 1.00 95.44 158 ASP A N 1
ATOM 1340 C CA . ASP A 1 158 ? -8.317 -7.667 -3.245 1.00 95.44 158 ASP A CA 1
ATOM 1341 C C . ASP A 1 158 ? -7.301 -8.760 -2.861 1.00 95.44 158 ASP A C 1
ATOM 1343 O O . ASP A 1 158 ? -6.788 -9.489 -3.714 1.00 95.44 158 ASP A O 1
ATOM 1347 N N . VAL A 1 159 ? -6.967 -8.832 -1.570 1.00 95.75 159 VAL A N 1
ATOM 1348 C CA . VAL A 1 159 ? -6.009 -9.796 -1.002 1.00 95.75 159 VAL A CA 1
ATOM 1349 C C . VAL A 1 159 ? -6.759 -10.912 -0.290 1.00 95.75 159 VAL A C 1
ATOM 1351 O O . VAL A 1 159 ? -7.626 -10.637 0.537 1.00 95.75 159 VAL A O 1
ATOM 1354 N N . PHE A 1 160 ? -6.406 -12.163 -0.569 1.00 95.38 160 PHE A N 1
ATOM 1355 C CA . PHE A 1 160 ? -7.062 -13.345 0.004 1.00 95.38 160 PHE A CA 1
ATOM 1356 C C . PHE A 1 160 ? -6.171 -14.106 0.997 1.00 95.38 160 PHE A C 1
ATOM 1358 O O . PHE A 1 160 ? -6.670 -14.908 1.784 1.00 95.38 160 PHE A O 1
ATOM 1365 N N . THR A 1 161 ? -4.861 -13.874 0.975 1.00 94.19 161 THR A N 1
ATOM 1366 C CA . THR A 1 161 ? -3.860 -14.603 1.769 1.00 94.19 161 THR A CA 1
ATOM 1367 C C . THR A 1 161 ? -3.599 -13.958 3.124 1.00 94.19 161 THR A C 1
ATOM 1369 O O . THR A 1 161 ? -3.763 -12.756 3.290 1.00 94.19 161 THR A O 1
ATOM 1372 N N . GLU A 1 162 ? -3.143 -14.738 4.108 1.00 91.62 162 GLU A N 1
ATOM 1373 C CA . GLU A 1 162 ? -2.785 -14.211 5.437 1.00 91.62 162 GLU A CA 1
ATOM 1374 C C . GLU A 1 162 ? -1.603 -13.240 5.412 1.00 91.62 162 GLU A C 1
ATOM 1376 O O . GLU A 1 162 ? -1.559 -12.297 6.209 1.00 91.62 162 GLU A O 1
ATOM 1381 N N . THR A 1 163 ? -0.663 -13.498 4.502 1.00 92.44 163 THR A N 1
ATOM 1382 C CA . THR A 1 163 ? 0.529 -12.697 4.254 1.00 92.44 163 THR A CA 1
ATOM 1383 C C . THR A 1 163 ? 0.442 -12.056 2.876 1.00 92.44 163 THR A C 1
ATOM 1385 O O . THR A 1 163 ? -0.089 -12.632 1.924 1.00 92.44 163 THR A O 1
ATOM 1388 N N . TYR A 1 164 ? 0.940 -10.830 2.769 1.00 92.62 164 TYR A N 1
ATOM 1389 C CA . TYR A 1 164 ? 0.908 -10.034 1.545 1.00 92.62 164 TYR A CA 1
ATOM 1390 C C . TYR A 1 164 ? 2.025 -8.980 1.580 1.00 92.62 164 TYR A C 1
ATOM 1392 O O . TYR A 1 164 ? 2.503 -8.620 2.660 1.00 92.62 164 TYR A O 1
ATOM 1400 N N . PRO A 1 165 ? 2.507 -8.483 0.429 1.00 90.75 165 PRO A N 1
ATOM 1401 C CA . PRO A 1 165 ? 3.590 -7.517 0.422 1.00 90.75 165 PRO A CA 1
ATOM 1402 C C . PRO A 1 165 ? 3.082 -6.118 0.784 1.00 90.75 165 PRO A C 1
ATOM 1404 O O . PRO A 1 165 ? 1.918 -5.774 0.588 1.00 90.75 165 PRO A O 1
ATOM 1407 N N . ARG A 1 166 ? 3.996 -5.266 1.248 1.00 90.06 166 ARG A N 1
ATOM 1408 C CA . ARG A 1 166 ? 3.705 -3.848 1.499 1.00 90.06 166 ARG A CA 1
ATOM 1409 C C . ARG A 1 166 ? 3.529 -3.058 0.204 1.00 90.06 166 ARG A C 1
ATOM 1411 O O . ARG A 1 166 ? 2.810 -2.068 0.162 1.00 90.06 166 ARG A O 1
ATOM 1418 N N . VAL A 1 167 ? 4.234 -3.482 -0.841 1.00 91.56 167 VAL A N 1
ATOM 1419 C CA . VAL A 1 167 ? 4.235 -2.856 -2.163 1.00 91.56 167 VAL A CA 1
ATOM 1420 C C . VAL A 1 167 ? 4.216 -3.928 -3.243 1.00 91.56 167 VAL A C 1
ATOM 1422 O O . VAL A 1 167 ? 4.780 -5.007 -3.062 1.00 91.56 167 VAL A O 1
ATOM 1425 N N . ILE A 1 168 ? 3.629 -3.616 -4.391 1.00 92.25 168 ILE A N 1
ATOM 1426 C CA . ILE A 1 168 ? 3.725 -4.463 -5.580 1.00 92.25 168 ILE A CA 1
ATOM 1427 C C . ILE A 1 168 ? 4.939 -4.011 -6.385 1.00 92.25 168 ILE A C 1
ATOM 1429 O O . ILE A 1 168 ? 5.157 -2.815 -6.575 1.00 92.25 168 ILE A O 1
ATOM 1433 N N . LYS A 1 169 ? 5.746 -4.960 -6.847 1.00 91.00 169 LYS A N 1
ATOM 1434 C CA . LYS A 1 169 ? 6.950 -4.679 -7.627 1.00 91.00 169 LYS A CA 1
ATOM 1435 C C . LYS A 1 169 ? 6.635 -4.811 -9.108 1.00 91.00 169 LYS A C 1
ATOM 1437 O O . LYS A 1 169 ? 6.326 -5.898 -9.571 1.00 91.00 169 LYS A O 1
ATOM 1442 N N . ALA A 1 170 ? 6.726 -3.708 -9.838 1.00 91.56 170 ALA A N 1
ATOM 1443 C CA . ALA A 1 170 ? 6.575 -3.704 -11.282 1.00 91.56 170 ALA A CA 1
ATOM 1444 C C . ALA A 1 170 ? 7.910 -4.031 -11.958 1.00 91.56 170 ALA A C 1
ATOM 1446 O O . ALA A 1 170 ? 8.931 -3.383 -11.682 1.00 91.56 170 ALA A O 1
ATOM 1447 N N . ASN A 1 171 ? 7.899 -5.004 -12.870 1.00 89.12 171 ASN A N 1
ATOM 1448 C CA . ASN A 1 171 ? 9.088 -5.413 -13.602 1.00 89.12 171 ASN A CA 1
ATOM 1449 C C . ASN A 1 171 ? 9.335 -4.501 -14.813 1.00 89.12 171 ASN A C 1
ATOM 1451 O O . ASN A 1 171 ? 8.559 -4.458 -15.766 1.00 89.12 171 ASN A O 1
ATOM 1455 N N . PHE A 1 172 ? 10.448 -3.766 -14.778 1.00 89.88 172 PHE A N 1
ATOM 1456 C CA . PHE A 1 172 ? 10.828 -2.813 -15.825 1.00 89.88 172 PHE A CA 1
ATOM 1457 C C . PHE A 1 172 ? 12.027 -3.258 -16.662 1.00 89.88 172 PHE A C 1
ATOM 1459 O O . PHE A 1 172 ? 12.481 -2.481 -17.501 1.00 89.88 172 PHE A O 1
ATOM 1466 N N . MET A 1 173 ? 12.549 -4.471 -16.465 1.00 86.56 173 MET A N 1
ATOM 1467 C CA . MET A 1 173 ? 13.798 -4.906 -17.104 1.00 86.56 173 MET A CA 1
ATOM 1468 C C . MET A 1 173 ? 13.764 -4.748 -18.631 1.00 86.56 173 MET A C 1
ATOM 1470 O O . MET A 1 173 ? 14.669 -4.130 -19.195 1.00 86.56 173 MET A O 1
ATOM 1474 N N . ASP A 1 174 ? 12.665 -5.172 -19.261 1.00 85.00 174 ASP A N 1
ATOM 1475 C CA . ASP A 1 174 ? 12.483 -5.176 -20.722 1.00 85.00 174 ASP A CA 1
ATOM 1476 C C . ASP A 1 174 ? 11.719 -3.948 -21.259 1.00 85.00 174 ASP A C 1
ATOM 1478 O O . ASP A 1 174 ? 11.323 -3.875 -22.433 1.00 85.00 174 ASP A O 1
ATOM 1482 N N . MET A 1 175 ? 11.462 -2.958 -20.399 1.00 87.81 175 MET A N 1
ATOM 1483 C CA . MET A 1 175 ? 10.807 -1.721 -20.810 1.00 87.81 175 MET A CA 1
ATOM 1484 C C . MET A 1 175 ? 11.770 -0.861 -21.624 1.00 87.81 175 MET A C 1
ATOM 1486 O O . MET A 1 175 ? 12.939 -0.721 -21.287 1.00 87.81 175 MET A O 1
ATOM 1490 N N . ILE A 1 176 ? 11.268 -0.221 -22.683 1.00 87.12 176 ILE A N 1
ATOM 1491 C CA . ILE A 1 176 ? 12.053 0.683 -23.537 1.00 87.12 176 ILE A CA 1
ATOM 1492 C C . ILE A 1 176 ? 11.439 2.087 -23.561 1.00 87.12 176 ILE A C 1
ATOM 1494 O O . ILE A 1 176 ? 10.232 2.234 -23.343 1.00 87.12 176 ILE A O 1
ATOM 1498 N N . PRO A 1 177 ? 12.221 3.135 -23.884 1.00 87.31 177 PRO A N 1
ATOM 1499 C CA . PRO A 1 177 ? 11.684 4.486 -23.980 1.00 87.31 177 PRO A CA 1
ATOM 1500 C C . PRO A 1 177 ? 10.570 4.587 -25.030 1.00 87.31 177 PRO A C 1
ATOM 1502 O O . PRO A 1 177 ? 10.731 4.186 -26.184 1.00 87.31 177 PRO A O 1
ATOM 1505 N N . GLY A 1 178 ? 9.438 5.159 -24.631 1.00 84.44 178 GLY A N 1
ATOM 1506 C CA . GLY A 1 178 ? 8.208 5.276 -25.409 1.00 84.44 178 GLY A CA 1
ATOM 1507 C C . GLY A 1 178 ? 7.151 4.212 -25.119 1.00 84.44 178 GLY A C 1
ATOM 1508 O O . GLY A 1 178 ? 6.045 4.351 -25.633 1.00 84.44 178 GLY A O 1
ATOM 1509 N N . LYS A 1 179 ? 7.463 3.173 -24.335 1.00 89.38 179 LYS A N 1
ATOM 1510 C CA . LYS A 1 179 ? 6.458 2.220 -23.847 1.00 89.38 179 LYS A CA 1
ATOM 1511 C C . LYS A 1 179 ? 5.816 2.712 -22.551 1.00 89.38 179 LYS A C 1
ATOM 1513 O O . LYS A 1 179 ? 6.408 3.479 -21.788 1.00 89.38 179 LYS A O 1
ATOM 1518 N N . THR A 1 180 ? 4.607 2.231 -22.305 1.00 92.81 180 THR A N 1
ATOM 1519 C CA . THR A 1 180 ? 3.837 2.486 -21.089 1.00 92.81 180 THR A CA 1
ATOM 1520 C C . THR A 1 180 ? 3.645 1.187 -20.336 1.00 92.81 180 THR A C 1
ATOM 1522 O O . THR A 1 180 ? 3.278 0.201 -20.964 1.00 92.81 180 THR A O 1
ATOM 1525 N N . TYR A 1 181 ? 3.877 1.211 -19.027 1.00 93.62 181 TYR A 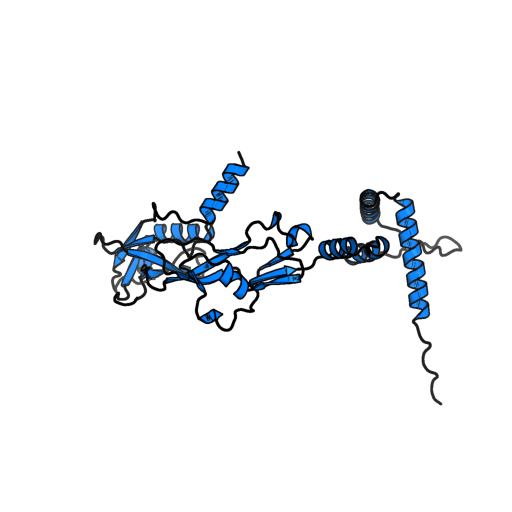N 1
ATOM 1526 C CA . TYR A 1 181 ? 3.532 0.112 -18.140 1.00 93.62 181 TYR A CA 1
ATOM 1527 C C . TYR A 1 181 ? 2.074 0.280 -17.714 1.00 93.62 181 TYR A C 1
ATOM 1529 O O . TYR A 1 181 ? 1.699 1.314 -17.153 1.00 93.62 181 TYR A O 1
ATOM 1537 N N . THR A 1 182 ? 1.251 -0.707 -18.025 1.00 94.50 182 THR A N 1
ATOM 1538 C CA . THR A 1 182 ? -0.208 -0.667 -17.904 1.00 94.50 182 THR A CA 1
ATOM 1539 C C . THR A 1 182 ? -0.712 -1.532 -16.758 1.00 94.50 182 THR A C 1
ATOM 1541 O O . THR A 1 182 ? -0.019 -2.424 -16.273 1.00 94.50 182 THR A O 1
ATOM 1544 N N . ILE A 1 183 ? -1.966 -1.320 -16.359 1.00 93.94 183 ILE A N 1
ATOM 1545 C CA . ILE A 1 183 ? -2.641 -2.164 -15.361 1.00 93.94 183 ILE A CA 1
ATOM 1546 C C . ILE A 1 183 ? -2.661 -3.645 -15.786 1.00 93.94 183 ILE A C 1
ATOM 1548 O O . ILE A 1 183 ? -2.527 -4.537 -14.955 1.00 93.94 183 ILE A O 1
ATOM 1552 N N . LYS A 1 184 ? -2.771 -3.927 -17.088 1.00 93.25 184 LYS A N 1
ATOM 1553 C CA . LYS A 1 184 ? -2.689 -5.290 -17.632 1.00 93.25 184 LYS A CA 1
ATOM 1554 C C . LYS A 1 184 ? -1.332 -5.952 -17.386 1.00 93.25 184 LYS A C 1
ATOM 1556 O O . LYS A 1 184 ? -1.273 -7.164 -17.204 1.00 93.25 184 LYS A O 1
ATOM 1561 N N . GLU A 1 185 ? -0.247 -5.188 -17.465 1.00 93.25 185 GLU A N 1
ATOM 1562 C CA . GLU A 1 185 ? 1.096 -5.701 -17.176 1.00 93.25 185 GLU A CA 1
ATOM 1563 C C . GLU A 1 185 ? 1.264 -5.917 -15.675 1.00 93.25 185 GLU A C 1
ATOM 1565 O O . GLU A 1 185 ? 1.755 -6.970 -15.283 1.00 93.25 185 GLU A O 1
ATOM 1570 N N . LEU A 1 186 ? 0.720 -5.014 -14.850 1.00 93.81 186 LEU A N 1
ATOM 1571 C CA . LEU A 1 186 ? 0.673 -5.197 -13.400 1.00 93.81 186 LEU A CA 1
ATOM 1572 C C . LEU A 1 186 ? -0.027 -6.493 -12.988 1.00 93.81 186 LEU A C 1
ATOM 1574 O O . LEU A 1 186 ? 0.467 -7.180 -12.106 1.00 93.81 186 LEU A O 1
ATOM 1578 N N . GLU A 1 187 ? -1.138 -6.854 -13.638 1.00 92.69 187 GLU A N 1
ATOM 1579 C CA . GLU A 1 187 ? -1.878 -8.096 -13.361 1.00 92.69 187 GLU A CA 1
ATOM 1580 C C . GLU A 1 187 ? -0.998 -9.352 -13.473 1.00 92.69 187 GLU A C 1
ATOM 1582 O O . GLU A 1 187 ? -1.248 -10.334 -12.784 1.00 92.69 187 GLU A O 1
ATOM 1587 N N . ARG A 1 188 ? 0.039 -9.321 -14.321 1.00 91.12 188 ARG A N 1
ATOM 1588 C CA . ARG A 1 188 ? 0.997 -10.428 -14.484 1.00 91.12 188 ARG A CA 1
ATOM 1589 C C . ARG A 1 188 ? 2.082 -10.441 -13.413 1.00 91.12 188 ARG A C 1
ATOM 1591 O O . ARG A 1 188 ? 2.621 -11.503 -13.128 1.00 91.12 188 ARG A O 1
ATOM 1598 N N . ASP A 1 189 ? 2.396 -9.271 -12.867 1.00 91.81 189 ASP A N 1
ATOM 1599 C CA . ASP A 1 189 ? 3.413 -9.071 -11.833 1.00 91.81 189 ASP A CA 1
ATOM 1600 C C . ASP A 1 189 ? 2.824 -9.205 -10.412 1.00 91.81 189 ASP A C 1
ATOM 1602 O O . ASP A 1 189 ? 3.552 -9.101 -9.420 1.00 91.81 189 ASP A O 1
ATOM 1606 N N . LEU A 1 190 ? 1.507 -9.419 -10.285 1.00 93.62 190 LEU A N 1
ATOM 1607 C CA . LEU A 1 190 ? 0.861 -9.621 -8.993 1.00 93.62 190 LEU A CA 1
ATOM 1608 C C . LEU A 1 190 ? 1.326 -10.932 -8.332 1.00 93.62 190 LEU A C 1
ATOM 1610 O O . LEU A 1 190 ? 1.364 -11.970 -8.990 1.00 93.62 190 LEU A O 1
ATOM 1614 N N . PRO A 1 191 ? 1.625 -10.912 -7.021 1.00 92.25 191 PRO A N 1
ATOM 1615 C CA . PRO A 1 191 ? 1.866 -12.128 -6.254 1.00 92.25 191 PRO A CA 1
ATOM 1616 C C . PRO A 1 191 ? 0.624 -13.018 -6.152 1.00 92.25 191 PRO A C 1
ATOM 1618 O O . PRO A 1 191 ? -0.513 -12.542 -6.227 1.00 92.25 191 PRO A O 1
ATOM 1621 N N . ASP A 1 192 ? 0.855 -14.298 -5.870 1.00 92.56 192 ASP A N 1
ATOM 1622 C CA . ASP A 1 192 ? -0.210 -15.265 -5.615 1.00 92.56 192 ASP A CA 1
ATOM 1623 C C . ASP A 1 192 ? -1.138 -14.806 -4.480 1.00 92.56 192 ASP A C 1
ATOM 1625 O O . ASP A 1 192 ? -0.700 -14.279 -3.456 1.00 92.56 192 ASP A O 1
ATOM 1629 N N . GLY A 1 193 ? -2.443 -15.023 -4.663 1.00 92.94 193 GLY A N 1
ATOM 1630 C CA . GLY A 1 193 ? -3.458 -14.657 -3.672 1.00 92.94 193 GLY A CA 1
ATOM 1631 C C . GLY A 1 193 ? -3.849 -13.177 -3.652 1.00 92.94 193 GLY A C 1
ATOM 1632 O O . GLY A 1 193 ? -4.614 -12.768 -2.775 1.00 92.94 193 GLY A O 1
ATOM 1633 N N . ILE A 1 194 ? -3.371 -12.386 -4.616 1.00 95.44 194 ILE A N 1
ATOM 1634 C CA . ILE A 1 194 ? -3.739 -10.981 -4.808 1.00 95.44 194 ILE A CA 1
ATOM 1635 C C . ILE A 1 194 ? -4.349 -10.811 -6.194 1.00 95.44 194 ILE A C 1
ATOM 1637 O O . ILE A 1 194 ? -3.833 -11.321 -7.185 1.00 95.44 194 ILE A O 1
ATOM 1641 N N . GLN A 1 195 ? -5.455 -10.077 -6.272 1.00 95.69 195 GLN A N 1
ATOM 1642 C CA . GLN A 1 195 ? -6.129 -9.775 -7.532 1.00 95.69 195 GLN A CA 1
ATOM 1643 C C . GLN A 1 195 ? -6.370 -8.277 -7.664 1.00 95.69 195 GLN A C 1
ATOM 1645 O O . GLN A 1 195 ? -6.605 -7.584 -6.676 1.00 95.69 195 GLN A O 1
ATOM 1650 N N . LEU A 1 196 ? -6.341 -7.761 -8.894 1.00 95.25 196 LEU A N 1
ATOM 1651 C CA . LEU A 1 196 ? -6.762 -6.385 -9.148 1.00 95.25 196 LEU A CA 1
ATOM 1652 C C . LEU A 1 196 ? -8.231 -6.208 -8.767 1.00 95.25 196 LEU A C 1
ATOM 1654 O O . LEU A 1 196 ? -9.060 -7.071 -9.060 1.00 95.25 196 LEU A O 1
ATOM 1658 N N . ALA A 1 197 ? -8.562 -5.059 -8.179 1.00 94.12 197 ALA A N 1
ATOM 1659 C CA . ALA A 1 197 ? -9.944 -4.746 -7.859 1.00 94.12 197 ALA A CA 1
ATOM 1660 C C . ALA A 1 197 ? -10.836 -4.782 -9.126 1.00 94.12 197 ALA A C 1
ATOM 1662 O O . ALA A 1 197 ? -10.397 -4.373 -10.212 1.00 94.12 197 ALA A O 1
ATOM 1663 N N . PRO A 1 198 ? -12.113 -5.195 -9.009 1.00 92.81 198 PRO A N 1
ATOM 1664 C CA . PRO A 1 198 ? -13.034 -5.335 -10.142 1.00 92.81 198 PRO A CA 1
ATOM 1665 C C . PRO A 1 198 ? -13.207 -4.070 -10.995 1.00 92.81 198 PRO A C 1
ATOM 1667 O O . PRO A 1 198 ? -13.497 -4.155 -12.189 1.00 92.81 198 PRO A O 1
ATOM 1670 N N . GLU A 1 199 ? -13.000 -2.887 -10.412 1.00 91.38 199 GLU A N 1
ATOM 1671 C CA . GLU A 1 199 ? -13.067 -1.598 -11.113 1.00 91.38 199 GLU A CA 1
ATOM 1672 C C . GLU A 1 199 ? -12.073 -1.480 -12.279 1.00 91.38 199 GLU A C 1
ATOM 1674 O O . GLU A 1 199 ? -12.335 -0.778 -13.262 1.00 91.38 199 GLU A O 1
ATOM 1679 N N . TYR A 1 200 ? -10.964 -2.217 -12.223 1.00 93.00 200 TYR A N 1
ATOM 1680 C CA . TYR A 1 200 ? -9.944 -2.205 -13.264 1.00 93.00 200 TYR A CA 1
ATOM 1681 C C . TYR A 1 200 ? -10.255 -3.124 -14.446 1.00 93.00 200 TYR A C 1
ATOM 1683 O O . TYR A 1 200 ? -9.585 -3.030 -15.477 1.00 93.00 200 TYR A O 1
ATOM 1691 N N . ALA A 1 201 ? -11.302 -3.955 -14.370 1.00 89.56 201 ALA A N 1
ATOM 1692 C CA . ALA A 1 201 ? -11.661 -4.892 -15.436 1.00 89.56 201 ALA A CA 1
ATOM 1693 C C . ALA A 1 201 ? -11.849 -4.204 -16.804 1.00 89.56 201 ALA A C 1
ATOM 1695 O O . ALA A 1 201 ? -11.449 -4.749 -17.832 1.00 89.56 201 ALA A O 1
ATOM 1696 N N . LYS A 1 202 ? -12.397 -2.979 -16.818 1.00 91.50 202 LYS A N 1
ATOM 1697 C CA . LYS A 1 202 ? -12.597 -2.167 -18.036 1.00 91.50 202 LYS A CA 1
ATOM 1698 C C . LYS A 1 202 ? -11.428 -1.228 -18.359 1.00 91.50 202 LYS A C 1
ATOM 1700 O O . LYS A 1 202 ? -11.390 -0.654 -19.442 1.00 91.50 202 LYS A O 1
ATOM 1705 N N . ARG A 1 203 ? -10.480 -1.061 -17.434 1.00 91.19 203 ARG A N 1
ATOM 1706 C CA . ARG A 1 203 ? -9.395 -0.064 -17.483 1.00 91.19 203 ARG A CA 1
ATOM 1707 C C . ARG A 1 203 ? -8.008 -0.694 -17.610 1.00 91.19 203 ARG A C 1
ATOM 1709 O O . ARG A 1 203 ? -7.004 -0.026 -17.411 1.00 91.19 203 ARG A O 1
ATOM 1716 N N . LYS A 1 204 ? -7.918 -1.967 -18.004 1.00 90.94 204 LYS A N 1
ATOM 1717 C CA . LYS A 1 204 ? -6.642 -2.702 -18.095 1.00 90.94 204 LYS A CA 1
ATOM 1718 C C . LYS A 1 204 ? -5.573 -2.022 -18.970 1.00 90.94 204 LYS A C 1
ATOM 1720 O O . LYS A 1 204 ? -4.387 -2.223 -18.742 1.00 90.94 204 LYS A O 1
ATOM 1725 N N . ALA A 1 205 ? -5.975 -1.229 -19.965 1.00 90.94 205 ALA A N 1
ATOM 1726 C CA . ALA A 1 205 ? -5.056 -0.500 -20.847 1.00 90.94 205 ALA A CA 1
ATOM 1727 C C . ALA A 1 205 ? -4.536 0.828 -20.261 1.00 90.94 205 ALA A C 1
ATOM 1729 O O . ALA A 1 205 ? -3.711 1.488 -20.890 1.00 90.94 205 ALA A O 1
ATOM 1730 N N . GLU A 1 206 ? -5.025 1.247 -19.094 1.00 92.25 206 GLU A N 1
ATOM 1731 C CA . GLU A 1 206 ? -4.610 2.494 -18.462 1.00 92.25 206 GLU A CA 1
ATOM 1732 C C . GLU A 1 206 ? -3.131 2.431 -18.042 1.00 92.25 206 GLU A C 1
ATOM 1734 O O . GLU A 1 206 ? -2.694 1.420 -17.477 1.00 92.25 206 GLU A O 1
ATOM 1739 N N . PRO A 1 207 ? -2.337 3.477 -18.337 1.00 92.19 207 PRO A N 1
ATOM 1740 C CA . PRO A 1 207 ? -0.928 3.512 -17.981 1.00 92.19 207 PRO A CA 1
ATOM 1741 C C . PRO A 1 207 ? -0.737 3.903 -16.510 1.00 92.19 207 PRO A C 1
ATOM 1743 O O . PRO A 1 207 ? -1.179 4.969 -16.088 1.00 92.19 207 PRO A O 1
ATOM 1746 N N . LEU A 1 208 ? 0.004 3.086 -15.761 1.00 92.12 208 LEU A N 1
ATOM 1747 C CA . LEU A 1 208 ? 0.487 3.414 -14.413 1.00 92.12 208 LEU A CA 1
ATOM 1748 C C . LEU A 1 208 ? 1.794 4.210 -14.482 1.00 92.12 208 LEU A C 1
ATOM 1750 O O . LEU A 1 208 ? 1.986 5.207 -13.784 1.00 92.12 208 LEU A O 1
ATOM 1754 N N . PHE A 1 209 ? 2.673 3.819 -15.406 1.00 93.12 209 PHE A N 1
ATOM 1755 C CA . PHE A 1 209 ? 3.948 4.487 -15.636 1.00 93.12 209 PHE A CA 1
ATOM 1756 C C . PHE A 1 209 ? 4.199 4.678 -17.125 1.00 93.12 209 PHE A C 1
ATOM 1758 O O . PHE A 1 209 ? 3.944 3.797 -17.946 1.00 93.12 209 PHE A O 1
ATOM 1765 N N . ILE A 1 210 ? 4.767 5.823 -17.479 1.00 91.06 210 ILE A N 1
ATOM 1766 C CA . ILE A 1 210 ? 5.143 6.149 -18.849 1.00 91.06 210 ILE A CA 1
ATOM 1767 C C . ILE A 1 210 ? 6.659 6.288 -18.892 1.00 91.06 210 ILE A C 1
ATOM 1769 O O . ILE A 1 210 ? 7.240 7.099 -18.171 1.00 91.06 210 ILE A O 1
ATOM 1773 N N . VAL A 1 211 ? 7.318 5.514 -19.754 1.00 90.44 211 VAL A N 1
ATOM 1774 C CA . VAL A 1 211 ? 8.747 5.698 -20.006 1.00 90.44 211 VAL A CA 1
ATOM 1775 C C . VAL A 1 211 ? 8.890 6.720 -21.125 1.00 90.44 211 VAL A C 1
ATOM 1777 O O . VAL A 1 211 ? 8.733 6.409 -22.303 1.00 90.44 211 VAL A O 1
ATOM 1780 N N . GLN A 1 212 ? 9.191 7.962 -20.777 1.00 86.81 212 GLN A N 1
ATOM 1781 C CA . GLN A 1 212 ? 9.368 9.040 -21.737 1.00 86.81 212 GLN A CA 1
ATOM 1782 C C . GLN A 1 212 ? 10.636 8.844 -22.573 1.00 86.81 212 GLN A C 1
ATOM 1784 O O . GLN A 1 212 ? 11.705 8.474 -22.070 1.00 86.81 212 GLN A O 1
ATOM 1789 N N . LYS A 1 213 ? 10.522 9.160 -23.866 1.00 82.50 213 LYS A N 1
ATOM 1790 C CA . LYS A 1 213 ? 11.679 9.316 -24.747 1.00 82.50 213 LYS A CA 1
ATOM 1791 C C . LYS A 1 213 ? 12.384 10.620 -24.401 1.00 82.50 213 LYS A C 1
ATOM 1793 O O . LYS A 1 213 ? 11.771 11.680 -24.373 1.00 82.50 213 LYS A O 1
ATOM 1798 N N . THR A 1 214 ? 13.682 10.535 -24.173 1.00 78.88 214 THR A N 1
ATOM 1799 C CA . THR A 1 214 ? 14.556 11.694 -23.992 1.00 78.88 214 THR A CA 1
ATOM 1800 C C . THR A 1 214 ? 15.455 11.876 -25.207 1.00 78.88 214 THR A C 1
ATOM 1802 O O . THR A 1 214 ? 15.593 10.976 -26.043 1.00 78.88 214 THR A O 1
ATOM 1805 N N . LEU A 1 215 ? 16.152 13.008 -25.262 1.00 74.31 215 LEU A N 1
ATOM 1806 C CA . LEU A 1 215 ? 17.187 13.239 -26.261 1.00 74.31 215 LEU A CA 1
ATOM 1807 C C . LEU A 1 215 ? 18.256 12.131 -26.250 1.00 74.31 215 LEU A C 1
ATOM 1809 O O . LEU A 1 215 ? 18.609 11.600 -27.299 1.00 74.31 215 LEU A O 1
ATOM 1813 N N . LYS A 1 216 ? 18.682 11.691 -25.060 1.00 71.56 216 LYS A N 1
ATOM 1814 C CA . LYS A 1 216 ? 19.623 10.573 -24.892 1.00 71.56 216 LYS A CA 1
ATOM 1815 C C . LYS A 1 216 ? 19.082 9.263 -25.478 1.00 71.56 216 LYS A C 1
ATOM 1817 O O . LYS A 1 216 ? 19.832 8.522 -26.107 1.00 71.56 216 LYS A O 1
ATOM 1822 N N . SER A 1 217 ? 17.782 9.004 -25.340 1.00 69.44 217 SER A N 1
ATOM 1823 C CA . SER A 1 217 ? 17.155 7.831 -25.966 1.00 69.44 217 SER A CA 1
ATOM 1824 C C . SER A 1 217 ? 17.108 7.901 -27.484 1.00 69.44 217 SER A C 1
ATOM 1826 O O . SER A 1 217 ? 17.274 6.884 -28.157 1.00 69.44 217 SER A O 1
ATOM 1828 N N . TYR A 1 218 ? 16.960 9.107 -28.027 1.00 71.88 218 TYR A N 1
ATOM 1829 C CA . TYR A 1 218 ? 17.020 9.342 -29.460 1.00 71.88 218 TYR A CA 1
ATOM 1830 C C . TYR A 1 218 ? 18.443 9.145 -30.011 1.00 71.88 218 TYR A C 1
ATOM 1832 O O . TYR A 1 218 ? 18.596 8.433 -31.002 1.00 71.88 218 TYR A O 1
ATOM 1840 N N . ILE A 1 219 ? 19.478 9.675 -29.332 1.00 68.94 219 ILE A N 1
ATOM 1841 C CA . ILE A 1 219 ? 20.907 9.417 -29.636 1.00 68.94 219 ILE A CA 1
ATOM 1842 C C . ILE A 1 219 ? 21.154 7.918 -29.745 1.00 68.94 219 ILE A C 1
ATOM 1844 O O . ILE A 1 219 ? 21.617 7.423 -30.771 1.00 68.94 219 ILE A O 1
ATOM 1848 N N . TYR A 1 220 ? 20.816 7.200 -28.674 1.00 68.75 220 TYR A N 1
ATOM 1849 C CA . TYR A 1 220 ? 21.083 5.776 -28.556 1.00 68.75 220 TYR A CA 1
ATOM 1850 C C . TYR A 1 220 ? 20.405 4.977 -29.678 1.00 68.75 220 TYR A C 1
ATOM 1852 O O . TYR A 1 220 ? 21.006 4.091 -30.281 1.00 68.75 220 TYR A O 1
ATOM 1860 N N . TRP A 1 221 ? 19.162 5.325 -30.015 1.00 70.25 221 TRP A N 1
ATOM 1861 C CA . TRP A 1 221 ? 18.427 4.663 -31.089 1.00 70.25 221 TRP A CA 1
ATOM 1862 C C . TRP A 1 221 ? 19.013 4.936 -32.482 1.00 70.25 221 TRP A C 1
ATOM 1864 O O . TRP A 1 221 ? 19.072 4.025 -33.307 1.00 70.25 221 TRP A O 1
ATOM 1874 N N . GLN A 1 222 ? 19.473 6.163 -32.754 1.00 72.50 222 GLN A N 1
ATOM 1875 C CA . GLN A 1 222 ? 20.159 6.484 -34.012 1.00 72.50 222 GLN A CA 1
ATOM 1876 C C . GLN A 1 222 ? 21.507 5.758 -34.122 1.00 72.50 222 GLN A C 1
ATOM 1878 O O . GLN A 1 222 ? 21.849 5.277 -35.204 1.00 72.50 222 GLN A O 1
ATOM 1883 N N . TYR A 1 223 ? 22.229 5.622 -33.003 1.00 72.75 223 TYR A N 1
ATOM 1884 C CA . TYR A 1 223 ? 23.474 4.852 -32.910 1.00 72.75 223 TYR A CA 1
ATOM 1885 C C . TYR A 1 223 ? 23.263 3.380 -33.256 1.00 72.75 223 TYR A C 1
ATOM 1887 O O . TYR A 1 223 ? 23.903 2.880 -34.179 1.00 72.75 223 TYR A O 1
ATOM 1895 N N . LEU A 1 224 ? 22.293 2.714 -32.622 1.00 73.50 224 LEU A N 1
ATOM 1896 C CA . LEU A 1 224 ? 21.975 1.314 -32.926 1.00 73.50 224 LEU A CA 1
ATOM 1897 C C . LEU A 1 224 ? 21.573 1.079 -34.387 1.00 73.50 224 LEU A C 1
ATOM 1899 O O . LEU A 1 224 ? 21.788 -0.004 -34.921 1.00 73.50 224 LEU A O 1
ATOM 1903 N N . LYS A 1 225 ? 20.982 2.079 -35.047 1.00 76.69 225 LYS A N 1
ATOM 1904 C CA . LYS A 1 225 ? 20.583 1.981 -36.456 1.00 76.69 225 LYS A CA 1
ATOM 1905 C C . LYS A 1 225 ? 21.707 2.276 -37.449 1.00 76.69 225 LYS A C 1
ATOM 1907 O O . LYS A 1 225 ? 21.433 2.279 -38.647 1.00 76.69 225 LYS A O 1
ATOM 1912 N N . GLY A 1 226 ? 22.921 2.576 -36.982 1.00 71.62 226 GLY A N 1
ATOM 1913 C CA . GLY A 1 226 ? 24.028 3.012 -37.840 1.00 71.62 226 GLY A CA 1
ATOM 1914 C C . GLY A 1 226 ? 23.751 4.341 -38.554 1.00 71.62 226 GLY A C 1
ATOM 1915 O O . GLY A 1 226 ? 24.366 4.645 -39.568 1.00 71.62 226 GLY A O 1
ATOM 1916 N N . ARG A 1 227 ? 22.788 5.126 -38.053 1.00 68.50 227 ARG A N 1
ATOM 1917 C CA . ARG A 1 227 ? 22.341 6.411 -38.624 1.00 68.50 227 ARG A CA 1
ATOM 1918 C C . ARG A 1 227 ? 22.773 7.596 -37.768 1.00 68.50 227 ARG A C 1
ATOM 1920 O O . ARG A 1 227 ? 22.248 8.700 -37.918 1.00 68.50 227 ARG A O 1
ATOM 1927 N N . PHE A 1 228 ? 23.676 7.353 -36.826 1.00 56.31 228 PHE A N 1
ATOM 1928 C CA . PHE A 1 228 ? 24.141 8.376 -35.916 1.00 56.31 228 PHE A CA 1
ATOM 1929 C C . PHE A 1 228 ? 25.081 9.330 -36.637 1.00 56.31 228 PHE A C 1
ATOM 1931 O O . PHE A 1 228 ? 26.237 9.018 -36.901 1.00 56.31 228 PHE A O 1
ATOM 1938 N N . ASP A 1 229 ? 24.536 10.494 -36.957 1.00 61.16 229 ASP A N 1
ATOM 1939 C CA . ASP A 1 229 ? 25.254 11.607 -37.544 1.00 61.16 229 ASP A CA 1
ATOM 1940 C C . ASP A 1 229 ? 25.415 12.694 -36.478 1.00 61.16 229 ASP A C 1
ATOM 1942 O O . ASP A 1 229 ? 24.446 13.343 -36.070 1.00 61.16 229 ASP A O 1
ATOM 1946 N N . VAL A 1 230 ? 26.653 12.864 -36.014 1.00 54.59 230 VAL A N 1
ATOM 1947 C CA . VAL A 1 230 ? 27.037 13.839 -34.982 1.00 54.59 230 VAL A CA 1
ATOM 1948 C C . VAL A 1 230 ? 26.670 15.268 -35.406 1.00 54.59 230 VAL A C 1
ATOM 1950 O O . VAL A 1 230 ? 26.317 16.087 -34.556 1.00 54.59 230 VAL A O 1
ATOM 1953 N N . SER A 1 231 ? 26.660 15.564 -36.713 1.00 53.59 231 SER A N 1
ATOM 1954 C CA . SER A 1 231 ? 26.340 16.899 -37.234 1.00 53.59 231 SER A CA 1
ATOM 1955 C C . SER A 1 231 ? 24.881 17.307 -36.993 1.00 53.59 231 SER A C 1
ATOM 1957 O O . SER A 1 231 ? 24.598 18.482 -36.769 1.00 53.59 231 SER A O 1
ATOM 1959 N N . LYS A 1 232 ? 23.954 16.339 -36.929 1.00 54.66 232 LYS A N 1
ATOM 1960 C CA . LYS A 1 232 ? 22.530 16.578 -36.626 1.00 54.66 232 LYS A CA 1
ATOM 1961 C C . LYS A 1 232 ? 22.262 16.822 -35.141 1.00 54.66 232 LYS A C 1
ATOM 1963 O O . LYS A 1 232 ? 21.170 17.257 -34.786 1.00 54.66 232 LYS A O 1
ATOM 1968 N N . PHE A 1 233 ? 23.232 16.522 -34.277 1.00 48.66 233 PHE A N 1
ATOM 1969 C CA . PHE A 1 233 ? 23.099 16.639 -32.827 1.00 48.66 233 PHE A CA 1
ATOM 1970 C C . PHE A 1 233 ? 23.539 17.995 -32.281 1.00 48.66 233 PHE A C 1
ATOM 1972 O O . PHE A 1 233 ? 22.929 18.485 -31.330 1.00 48.66 233 PHE A O 1
ATOM 1979 N N . ALA A 1 234 ? 24.520 18.632 -32.929 1.00 49.59 234 ALA A N 1
ATOM 1980 C CA . ALA A 1 234 ? 24.904 20.010 -32.629 1.00 49.59 234 ALA A CA 1
ATOM 1981 C C . ALA A 1 234 ? 23.677 20.941 -32.657 1.00 49.59 234 ALA A C 1
ATOM 1983 O O . ALA A 1 234 ? 23.494 21.737 -31.743 1.00 49.59 234 ALA A O 1
ATOM 1984 N N . ASP A 1 235 ? 22.777 20.755 -33.628 1.00 46.34 235 ASP A N 1
ATOM 1985 C CA . ASP A 1 235 ? 21.545 21.539 -33.780 1.00 46.34 235 ASP A CA 1
ATOM 1986 C C . ASP A 1 235 ? 20.516 21.327 -32.648 1.00 46.34 235 ASP A C 1
ATOM 1988 O O . ASP A 1 235 ? 19.770 22.252 -32.331 1.00 46.34 235 ASP A O 1
ATOM 1992 N N . ILE A 1 236 ? 20.461 20.147 -32.015 1.00 47.34 236 ILE A N 1
ATOM 1993 C CA . ILE A 1 236 ? 19.440 19.823 -30.997 1.00 47.34 236 ILE A CA 1
ATOM 1994 C C . ILE A 1 236 ? 19.901 20.219 -29.584 1.00 47.34 236 ILE A C 1
ATOM 1996 O O . ILE A 1 236 ? 19.096 20.704 -28.785 1.00 47.34 236 ILE A O 1
ATOM 2000 N N . ASP A 1 237 ? 21.198 20.106 -29.281 1.00 44.44 237 ASP A N 1
ATOM 2001 C CA . ASP A 1 237 ? 21.757 20.680 -28.048 1.00 44.44 237 ASP A CA 1
ATOM 2002 C C . ASP A 1 237 ? 21.817 22.218 -28.116 1.00 44.44 237 ASP A C 1
ATOM 2004 O O . ASP A 1 237 ? 21.514 22.873 -27.123 1.00 44.44 237 ASP A O 1
ATOM 2008 N N . LEU A 1 238 ? 22.079 22.818 -29.288 1.00 47.03 238 LEU A N 1
ATOM 2009 C CA . LEU A 1 238 ? 21.970 24.276 -29.487 1.00 47.03 238 LEU A CA 1
ATOM 2010 C C . LEU A 1 238 ? 20.525 24.797 -29.390 1.00 47.03 238 LEU A C 1
ATOM 2012 O O . LEU A 1 238 ? 20.344 25.966 -29.074 1.00 47.03 238 LEU A O 1
ATOM 2016 N N . ALA A 1 239 ? 19.514 23.965 -29.664 1.00 44.00 239 ALA A N 1
ATOM 2017 C CA . ALA A 1 239 ? 18.101 24.337 -29.537 1.00 44.00 239 ALA A CA 1
ATOM 2018 C C . ALA A 1 239 ? 17.522 24.097 -28.129 1.00 44.00 239 ALA A C 1
ATOM 2020 O O . ALA A 1 239 ? 16.575 24.772 -27.735 1.00 44.00 239 ALA A O 1
ATOM 2021 N N . SER A 1 240 ? 18.062 23.137 -27.369 1.00 41.28 240 SER A N 1
ATOM 2022 C CA . SER A 1 240 ? 17.643 22.859 -25.983 1.00 41.28 240 SER A CA 1
ATOM 2023 C C . SER A 1 240 ? 18.407 23.684 -24.941 1.00 41.28 240 SER A C 1
ATOM 2025 O O . SER A 1 240 ? 17.918 23.913 -23.834 1.00 41.28 240 SER A O 1
ATOM 2027 N N . MET A 1 241 ? 19.590 24.183 -25.298 1.00 41.00 241 MET A N 1
ATOM 2028 C CA . MET A 1 241 ? 20.261 25.262 -24.591 1.00 41.00 241 MET A CA 1
ATOM 2029 C C . MET A 1 241 ? 19.743 26.587 -25.160 1.00 41.00 241 MET A C 1
ATOM 2031 O O . MET A 1 241 ? 20.088 26.929 -26.281 1.00 41.00 241 MET A O 1
ATOM 2035 N N . ASN A 1 242 ? 18.928 27.341 -24.415 1.00 38.28 242 ASN A N 1
ATOM 2036 C CA . ASN A 1 242 ? 18.541 28.712 -24.783 1.00 38.28 242 ASN A CA 1
ATOM 2037 C C . ASN A 1 242 ? 19.796 29.596 -24.943 1.00 38.28 242 ASN A C 1
ATOM 2039 O O . ASN A 1 242 ? 20.241 30.235 -23.989 1.00 38.28 242 ASN A O 1
ATOM 2043 N N . PHE A 1 243 ? 20.398 29.606 -26.130 1.00 39.59 243 PHE A N 1
ATOM 2044 C CA . PHE A 1 243 ? 21.475 30.515 -26.487 1.00 39.59 243 PHE A CA 1
ATOM 2045 C C . PHE A 1 243 ? 20.851 31.757 -27.119 1.00 39.59 243 PHE A C 1
ATOM 2047 O O . PHE A 1 243 ? 20.491 31.769 -28.296 1.00 39.59 243 PHE A O 1
ATOM 2054 N N . GLU A 1 244 ? 20.700 32.812 -26.321 1.00 35.47 244 GLU A N 1
ATOM 2055 C CA . GLU A 1 244 ? 20.402 34.143 -26.841 1.00 35.47 244 GLU A CA 1
ATOM 2056 C C . GLU A 1 244 ? 21.684 34.748 -27.424 1.00 35.47 244 GLU A C 1
ATOM 2058 O O . GLU A 1 244 ? 22.483 35.372 -26.721 1.00 35.47 244 GLU A O 1
ATOM 2063 N N . PHE A 1 245 ? 21.884 34.583 -28.731 1.00 37.62 245 PHE A N 1
ATOM 2064 C CA . PHE A 1 245 ? 22.914 35.331 -29.443 1.00 37.62 245 PHE A CA 1
ATOM 2065 C C . PHE A 1 245 ? 22.498 36.804 -29.514 1.00 37.62 245 PHE A C 1
ATOM 2067 O O . PHE A 1 245 ? 21.573 37.169 -30.237 1.00 37.62 245 PHE A O 1
ATOM 2074 N N . LYS A 1 246 ? 23.187 37.674 -28.768 1.00 36.91 246 LYS A N 1
ATOM 2075 C CA . LYS A 1 246 ? 23.053 39.126 -28.940 1.00 36.91 246 LYS A CA 1
ATOM 2076 C C . LYS A 1 246 ? 23.930 39.571 -30.103 1.00 36.91 246 LYS A C 1
ATOM 2078 O O . LYS A 1 246 ? 25.155 39.574 -29.984 1.00 36.91 246 LYS A O 1
ATOM 2083 N N . GLU A 1 247 ? 23.313 39.996 -31.202 1.00 34.81 247 GLU A N 1
ATOM 2084 C CA . GLU A 1 247 ? 24.018 40.755 -32.234 1.00 34.81 247 GLU A CA 1
ATOM 2085 C C . GLU A 1 247 ? 24.587 42.038 -31.614 1.00 34.81 247 GLU A C 1
ATOM 2087 O O . GLU A 1 247 ? 23.849 42.904 -31.141 1.00 34.81 247 GLU A O 1
ATOM 2092 N N . LYS A 1 248 ? 25.913 42.188 -31.621 1.00 36.06 248 LYS A N 1
ATOM 2093 C CA . LYS A 1 248 ? 26.549 43.493 -31.435 1.00 36.06 248 LYS A CA 1
ATOM 2094 C C . LYS A 1 248 ? 27.074 43.961 -32.780 1.00 36.06 248 LYS A C 1
ATOM 2096 O O . LYS A 1 248 ? 28.038 43.409 -33.298 1.00 36.06 248 LYS A O 1
ATOM 2101 N N . LYS A 1 249 ? 26.456 45.012 -33.318 1.00 30.95 249 LYS A N 1
ATOM 2102 C CA . LYS A 1 249 ? 27.022 45.774 -34.432 1.00 30.95 249 LYS A CA 1
ATOM 2103 C C . LYS A 1 249 ? 28.229 46.550 -33.910 1.00 30.95 249 LYS A C 1
ATOM 2105 O O . LYS A 1 249 ? 28.067 47.440 -33.079 1.00 30.95 249 LYS A O 1
ATOM 2110 N N . PHE A 1 250 ? 29.422 46.222 -34.390 1.00 33.75 250 PHE A N 1
ATOM 2111 C CA . PHE A 1 250 ? 30.562 47.125 -34.293 1.00 33.75 250 PHE A CA 1
ATOM 2112 C C . PHE A 1 250 ? 30.629 47.942 -35.578 1.00 33.75 250 PHE A C 1
ATOM 2114 O O . PHE A 1 250 ? 30.709 47.386 -36.669 1.00 33.75 250 PHE A O 1
ATOM 2121 N N . VAL A 1 251 ? 30.590 49.265 -35.441 1.00 31.73 251 VAL A N 1
ATOM 2122 C CA . VAL A 1 251 ? 30.992 50.175 -36.510 1.00 31.73 251 VAL A CA 1
ATOM 2123 C C . VAL A 1 251 ? 32.430 50.566 -36.208 1.00 31.73 251 VAL A C 1
ATOM 2125 O O . VAL A 1 251 ? 32.687 51.340 -35.288 1.00 31.73 251 VAL A O 1
ATOM 2128 N N . LYS A 1 252 ? 33.372 50.007 -36.964 1.00 33.06 252 LYS A N 1
ATOM 2129 C CA . LYS A 1 252 ? 34.670 50.638 -37.183 1.00 33.06 252 LYS A CA 1
ATOM 2130 C C . LYS A 1 252 ? 34.842 50.802 -38.683 1.00 33.06 252 LYS A C 1
ATOM 2132 O O . LYS A 1 252 ? 34.737 49.835 -39.425 1.00 33.06 252 LYS A O 1
ATOM 2137 N N . GLU A 1 253 ? 34.976 52.068 -39.063 1.00 38.00 253 GLU A N 1
ATOM 2138 C CA . GLU A 1 253 ? 35.419 52.610 -40.348 1.00 38.00 253 GLU A CA 1
ATOM 2139 C C . GLU A 1 253 ? 35.392 51.627 -41.530 1.00 38.00 253 GLU A C 1
ATOM 2141 O O . GLU A 1 253 ? 36.333 50.883 -41.786 1.00 38.00 253 GLU A O 1
ATOM 2146 N N . GLY A 1 254 ? 34.290 51.676 -42.282 1.00 37.94 254 GLY A N 1
ATOM 2147 C CA . GLY A 1 254 ? 34.273 51.295 -43.695 1.00 37.94 254 GLY A CA 1
ATOM 2148 C C . GLY A 1 254 ? 33.925 49.850 -44.048 1.00 37.94 254 GLY A C 1
ATOM 2149 O O . GLY A 1 254 ? 33.648 49.599 -45.217 1.00 37.94 254 GLY A O 1
ATOM 2150 N N . THR A 1 255 ? 33.841 48.918 -43.094 1.00 28.92 255 THR A N 1
ATOM 2151 C CA . THR A 1 255 ? 33.473 47.522 -43.410 1.00 28.92 255 THR A CA 1
ATOM 2152 C C . THR A 1 255 ? 32.626 46.903 -42.302 1.00 28.92 255 THR A C 1
ATOM 2154 O O . THR A 1 255 ? 33.054 46.805 -41.155 1.00 28.92 255 THR A O 1
ATOM 2157 N N . VAL A 1 256 ? 31.397 46.489 -42.632 1.00 29.09 256 VAL A N 1
ATOM 2158 C CA . VAL A 1 256 ? 30.527 45.736 -41.717 1.00 29.09 256 VAL A CA 1
ATOM 2159 C C . VAL A 1 256 ? 30.952 44.268 -41.762 1.00 29.09 256 VAL A C 1
ATOM 2161 O O . VAL A 1 256 ? 30.477 43.511 -42.603 1.00 29.09 256 VAL A O 1
ATOM 2164 N N . GLU A 1 257 ? 31.842 43.850 -40.865 1.00 34.62 257 GLU A N 1
ATOM 2165 C CA . GLU A 1 257 ? 32.053 42.422 -40.609 1.00 34.62 257 GLU A CA 1
ATOM 2166 C C . GLU A 1 257 ? 30.962 41.907 -39.659 1.00 34.62 257 GLU A C 1
ATOM 2168 O O . GLU A 1 257 ? 30.934 42.221 -38.466 1.00 34.62 257 GLU A O 1
ATOM 2173 N N . GLN A 1 258 ? 30.037 41.100 -40.183 1.00 34.59 258 GLN A N 1
ATOM 2174 C CA . GLN A 1 258 ? 29.131 40.298 -39.361 1.00 34.59 258 GLN A CA 1
ATOM 2175 C C . GLN A 1 258 ? 29.883 39.075 -38.820 1.00 34.59 258 GLN A C 1
ATOM 2177 O O . GLN A 1 258 ? 29.921 38.017 -39.444 1.00 34.59 258 GLN A O 1
ATOM 2182 N N . GLY A 1 259 ? 30.492 39.212 -37.644 1.00 42.47 259 GLY A N 1
ATOM 2183 C CA . GLY A 1 259 ? 31.032 38.079 -36.892 1.00 42.47 259 GLY A CA 1
ATOM 2184 C C . GLY A 1 259 ? 29.982 37.480 -35.953 1.00 42.47 259 GLY A C 1
ATOM 2185 O O . GLY A 1 259 ? 29.440 38.185 -35.103 1.00 42.47 259 GLY A O 1
ATOM 2186 N N . MET A 1 260 ? 29.714 36.173 -36.055 1.00 45.50 260 MET A N 1
ATOM 2187 C CA . MET A 1 260 ? 29.019 35.437 -34.990 1.00 45.50 260 MET A CA 1
ATOM 2188 C C . MET A 1 260 ? 29.996 35.217 -33.828 1.00 45.50 260 MET A C 1
ATOM 2190 O O . MET A 1 260 ? 30.946 34.441 -33.950 1.00 45.50 260 MET A O 1
ATOM 2194 N N . PHE A 1 261 ? 29.771 35.884 -32.695 1.00 47.41 261 PHE A N 1
ATOM 2195 C CA . PHE A 1 261 ? 30.564 35.693 -31.479 1.00 47.41 261 PHE A CA 1
ATOM 2196 C C . PHE A 1 261 ? 29.806 34.828 -30.469 1.00 47.41 261 PHE A C 1
ATOM 2198 O O . PHE A 1 261 ? 28.630 35.063 -30.204 1.00 47.41 261 PHE A O 1
ATOM 2205 N N . LEU A 1 262 ? 30.504 33.841 -29.901 1.00 52.75 262 LEU A N 1
ATOM 2206 C CA . LEU A 1 262 ? 30.038 33.049 -28.762 1.00 52.75 262 LEU A CA 1
ATOM 2207 C C . LEU A 1 262 ? 30.351 33.812 -27.467 1.00 52.75 262 LEU A C 1
ATOM 2209 O O . LEU A 1 262 ? 31.441 34.370 -27.326 1.00 52.75 262 LEU A O 1
ATOM 2213 N N . SER A 1 263 ? 29.431 33.836 -26.506 1.00 55.72 263 SER A N 1
ATOM 2214 C CA . SER A 1 263 ? 29.733 34.356 -25.169 1.00 55.72 263 SER A CA 1
ATOM 2215 C C . SER A 1 263 ? 30.658 33.392 -24.407 1.00 55.72 263 SER A C 1
ATOM 2217 O O . SER A 1 263 ? 30.713 32.198 -24.706 1.00 55.72 263 SER A O 1
ATOM 2219 N N . LYS A 1 264 ? 31.390 33.887 -23.396 1.00 56.09 264 LYS A N 1
ATOM 2220 C CA . LYS A 1 264 ? 32.381 33.085 -22.640 1.00 56.09 264 LYS A CA 1
ATOM 2221 C C . LYS A 1 264 ? 31.811 31.765 -22.094 1.00 56.09 264 LYS A C 1
ATOM 2223 O O . LYS A 1 264 ? 32.499 30.750 -22.109 1.00 56.09 264 LYS A O 1
ATOM 2228 N N . GLY A 1 265 ? 30.547 31.758 -21.662 1.00 52.34 265 GLY A N 1
ATOM 2229 C CA . GLY A 1 265 ? 29.882 30.546 -21.168 1.00 52.34 265 GLY A CA 1
ATOM 2230 C C . GLY A 1 265 ? 29.523 29.536 -22.267 1.00 52.34 265 GLY A C 1
ATOM 2231 O O . GLY A 1 265 ? 29.396 28.344 -22.001 1.00 52.34 265 GLY A O 1
ATOM 2232 N N . GLU A 1 266 ? 29.372 29.984 -23.510 1.00 54.91 266 GLU A N 1
ATOM 2233 C CA . GLU A 1 266 ? 29.100 29.132 -24.677 1.00 54.91 266 GLU A CA 1
ATOM 2234 C C . GLU A 1 266 ? 30.403 28.532 -25.210 1.00 54.91 266 GLU A C 1
ATOM 2236 O O . GLU A 1 266 ? 30.437 27.378 -25.636 1.00 54.91 266 GLU A O 1
ATOM 2241 N N . GLU A 1 267 ? 31.500 29.282 -25.095 1.00 65.56 267 GLU A N 1
ATOM 2242 C CA . GLU A 1 267 ? 32.846 28.828 -25.427 1.00 65.56 267 GLU A CA 1
ATOM 2243 C C . GLU A 1 267 ? 33.294 27.657 -24.537 1.00 65.56 267 GLU A C 1
ATOM 2245 O O . GLU A 1 267 ? 33.824 26.662 -25.032 1.00 65.56 267 GLU A O 1
ATOM 2250 N N . GLU A 1 268 ? 33.012 27.718 -23.232 1.00 65.31 268 GLU A N 1
ATOM 2251 C CA . GLU A 1 268 ? 33.292 26.617 -22.300 1.00 65.31 268 GLU A CA 1
ATOM 2252 C C . GLU A 1 268 ? 32.450 25.367 -22.580 1.00 65.31 268 GLU A C 1
ATOM 2254 O O . GLU A 1 268 ? 32.947 24.241 -22.485 1.00 65.31 268 GLU A O 1
ATOM 2259 N N . LYS A 1 269 ? 31.179 25.543 -22.956 1.00 63.72 269 LYS A N 1
ATOM 2260 C CA . LYS A 1 269 ? 30.294 24.431 -23.333 1.00 63.72 269 LYS A CA 1
ATOM 2261 C C . LYS A 1 269 ? 30.759 23.762 -24.626 1.00 63.72 269 LYS A C 1
ATOM 2263 O O . LYS A 1 269 ? 30.827 22.538 -24.678 1.00 63.72 269 LYS A O 1
ATOM 2268 N N . MET A 1 270 ? 31.156 24.550 -25.624 1.00 63.91 270 MET A N 1
ATOM 2269 C CA . MET A 1 270 ? 31.745 24.063 -26.874 1.00 63.91 270 MET A CA 1
ATOM 2270 C C . MET A 1 270 ? 33.058 23.309 -26.646 1.00 63.91 270 MET A C 1
ATOM 2272 O O . MET A 1 270 ? 33.263 22.255 -27.242 1.00 63.91 270 MET A O 1
ATOM 2276 N N . LYS A 1 271 ? 33.927 23.793 -25.748 1.00 71.88 271 LYS A N 1
ATOM 2277 C CA . LYS A 1 271 ? 35.160 23.079 -25.378 1.00 71.88 271 LYS A CA 1
ATOM 2278 C C . LYS A 1 271 ? 34.855 21.716 -24.755 1.00 71.88 271 LYS A C 1
ATOM 2280 O O . LYS A 1 271 ? 35.449 20.728 -25.174 1.00 71.88 271 LYS A O 1
ATOM 2285 N N . LYS A 1 272 ? 33.880 21.632 -23.840 1.00 67.94 272 LYS A N 1
ATOM 2286 C CA . LYS A 1 272 ? 33.429 20.350 -23.262 1.00 67.94 272 LYS A CA 1
ATOM 2287 C C . LYS A 1 272 ? 32.857 19.404 -24.320 1.00 67.94 272 LYS A C 1
ATOM 2289 O O . LYS A 1 272 ? 33.152 18.211 -24.287 1.00 67.94 272 LYS A O 1
ATOM 2294 N N . LEU A 1 273 ? 32.079 19.931 -25.266 1.00 58.94 273 LEU A N 1
ATOM 2295 C CA . LEU A 1 273 ? 31.504 19.151 -26.363 1.00 58.94 273 LEU A CA 1
ATOM 2296 C C . LEU A 1 273 ? 32.595 18.598 -27.293 1.00 58.94 273 LEU A C 1
ATOM 2298 O O . LEU A 1 273 ? 32.565 17.426 -27.653 1.00 58.94 273 LEU A O 1
ATOM 2302 N N . ALA A 1 274 ? 33.604 19.413 -27.610 1.00 68.00 274 ALA A N 1
ATOM 2303 C CA . ALA A 1 274 ? 34.766 19.003 -28.395 1.00 68.00 274 ALA A CA 1
ATOM 2304 C C . ALA A 1 274 ? 35.543 17.869 -27.705 1.00 68.00 274 ALA A C 1
ATOM 2306 O O . ALA A 1 274 ? 35.885 16.878 -28.349 1.00 68.00 274 ALA A O 1
ATOM 2307 N N . THR A 1 275 ? 35.721 17.950 -26.379 1.00 67.19 275 THR A N 1
ATOM 2308 C CA . THR A 1 275 ? 36.359 16.880 -25.592 1.00 67.19 275 THR A CA 1
ATOM 2309 C C . THR A 1 275 ? 35.549 15.582 -25.616 1.00 67.19 275 THR A C 1
ATOM 2311 O O . THR A 1 275 ? 36.121 14.513 -25.796 1.00 67.19 275 THR A O 1
ATOM 2314 N N . MET A 1 276 ? 34.220 15.658 -25.481 1.00 61.34 276 MET A N 1
ATOM 2315 C CA . MET A 1 276 ? 33.343 14.477 -25.545 1.00 61.34 276 MET A CA 1
ATOM 2316 C C . MET A 1 276 ? 33.339 13.811 -26.926 1.00 61.34 276 MET A C 1
ATOM 2318 O O . MET A 1 276 ? 33.161 12.600 -27.019 1.00 61.34 276 MET A O 1
ATOM 2322 N N . LEU A 1 277 ? 33.536 14.594 -27.987 1.00 58.28 277 LEU A N 1
ATOM 2323 C CA . LEU A 1 277 ? 33.559 14.121 -29.371 1.00 58.28 277 LEU A CA 1
ATOM 2324 C C . LEU A 1 277 ? 34.964 13.743 -29.866 1.00 58.28 277 LEU A C 1
ATOM 2326 O O . LEU A 1 277 ? 35.099 13.316 -31.010 1.00 58.28 277 LEU A O 1
ATOM 2330 N N . GLY A 1 278 ? 36.003 13.913 -29.038 1.00 72.19 278 GLY A N 1
ATOM 2331 C CA . GLY A 1 278 ? 37.396 13.665 -29.422 1.00 72.19 278 GLY A CA 1
ATOM 2332 C C . GLY A 1 278 ? 37.899 14.567 -30.557 1.00 72.19 278 GLY A C 1
ATOM 2333 O O . GLY A 1 278 ? 38.824 14.186 -31.269 1.00 72.19 278 GLY A O 1
ATOM 2334 N N . LYS A 1 279 ? 37.285 15.740 -30.756 1.00 75.56 279 LYS A N 1
ATOM 2335 C CA . LYS A 1 279 ? 37.640 16.706 -31.808 1.00 75.56 279 LYS A CA 1
ATOM 2336 C C . LYS A 1 279 ? 38.318 17.939 -31.217 1.00 75.56 279 LYS A C 1
ATOM 2338 O O . LYS A 1 279 ? 38.112 18.273 -30.049 1.00 75.56 279 LYS A O 1
ATOM 2343 N N . SER A 1 280 ? 39.096 18.651 -32.033 1.00 77.88 280 SER A N 1
ATOM 2344 C CA . SER A 1 280 ? 39.606 19.964 -31.638 1.00 77.88 280 SER A CA 1
ATOM 2345 C C . SER A 1 280 ? 38.464 20.990 -31.611 1.00 77.88 280 SER A C 1
ATOM 2347 O O . SER A 1 280 ? 37.499 20.906 -32.378 1.00 77.88 280 SER A O 1
ATOM 2349 N N . TYR A 1 281 ? 38.558 21.963 -30.703 1.00 70.88 281 TYR A N 1
ATOM 2350 C CA . TYR A 1 281 ? 37.570 23.038 -30.578 1.00 70.88 281 TYR A CA 1
ATOM 2351 C C . TYR A 1 281 ? 37.431 23.843 -31.883 1.00 70.88 281 TYR A C 1
ATOM 2353 O O . TYR A 1 281 ? 36.315 24.189 -32.273 1.00 70.88 281 TYR A O 1
ATOM 2361 N N . ASP A 1 282 ? 38.541 24.091 -32.579 1.00 73.06 282 ASP A N 1
ATOM 2362 C CA . ASP A 1 282 ? 38.553 24.876 -33.814 1.00 73.06 282 ASP A CA 1
ATOM 2363 C C . ASP A 1 282 ? 37.927 24.123 -34.993 1.00 73.06 282 ASP A C 1
ATOM 2365 O O . ASP A 1 282 ? 37.221 24.732 -35.802 1.00 73.06 282 ASP A O 1
ATOM 2369 N N . ASP A 1 283 ? 38.102 22.802 -35.060 1.00 71.50 283 ASP A N 1
ATOM 2370 C CA . ASP A 1 283 ? 37.468 21.972 -36.090 1.00 71.50 283 ASP A CA 1
ATOM 2371 C C . ASP A 1 283 ? 35.955 21.893 -35.876 1.00 71.50 283 ASP A C 1
ATOM 2373 O O . ASP A 1 283 ? 35.179 22.090 -36.812 1.00 71.50 2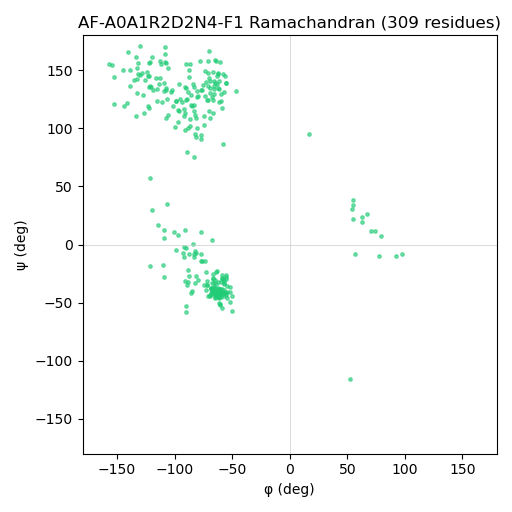83 ASP A O 1
ATOM 2377 N N . LEU A 1 284 ? 35.522 21.708 -34.623 1.00 67.62 284 LEU A N 1
ATOM 2378 C CA . LEU A 1 284 ? 34.102 21.704 -34.269 1.00 67.62 284 LEU A CA 1
ATOM 2379 C C . LEU A 1 284 ? 33.446 23.063 -34.567 1.00 67.62 284 LEU A C 1
ATOM 2381 O O . LEU A 1 284 ? 32.326 23.129 -35.075 1.00 67.62 284 LEU A O 1
ATOM 2385 N N . LYS A 1 285 ? 34.155 24.164 -34.296 1.00 70.88 285 LYS A N 1
ATOM 2386 C CA . LYS A 1 285 ? 33.685 25.524 -34.584 1.00 70.88 285 LYS A CA 1
ATOM 2387 C C . LYS A 1 285 ? 33.507 25.759 -36.086 1.00 70.88 285 LYS A C 1
ATOM 2389 O O . LYS A 1 285 ? 32.486 26.316 -36.491 1.00 70.88 285 LYS A O 1
ATOM 2394 N N . LYS A 1 286 ? 34.455 25.312 -36.914 1.00 71.88 286 LYS A N 1
ATOM 2395 C CA . LYS A 1 286 ? 34.363 25.412 -38.381 1.00 71.88 286 LYS A CA 1
ATOM 2396 C C . LYS A 1 286 ? 33.223 24.566 -38.946 1.00 71.88 286 LYS A C 1
ATOM 2398 O O . LYS A 1 286 ? 32.486 25.053 -39.800 1.00 71.88 286 LYS A O 1
ATOM 2403 N N . GLU A 1 287 ? 33.036 23.345 -38.444 1.00 68.06 287 GLU A N 1
ATOM 2404 C CA . GLU A 1 287 ? 31.939 22.462 -38.867 1.00 68.06 287 GLU A CA 1
ATOM 2405 C C . GLU A 1 287 ? 30.559 23.076 -38.579 1.00 68.06 287 GLU A C 1
ATOM 2407 O O . GLU A 1 287 ? 29.684 23.051 -39.445 1.00 68.06 287 GLU A O 1
ATOM 2412 N N . ILE A 1 288 ? 30.371 23.685 -37.403 1.00 65.19 288 ILE A N 1
ATOM 2413 C CA . ILE A 1 288 ? 29.098 24.322 -37.023 1.00 65.19 288 ILE A CA 1
ATOM 2414 C C . ILE A 1 288 ? 28.804 25.554 -37.889 1.00 65.19 288 ILE A C 1
ATOM 2416 O O . ILE A 1 288 ? 27.670 25.740 -38.334 1.00 65.19 288 ILE A O 1
ATOM 2420 N N . ILE A 1 289 ? 29.812 26.386 -38.166 1.00 67.19 289 ILE A N 1
ATOM 2421 C CA . ILE A 1 289 ? 29.650 27.559 -39.040 1.00 67.19 289 ILE A CA 1
ATOM 2422 C C . ILE A 1 289 ? 29.305 27.114 -40.469 1.00 67.19 289 ILE A C 1
ATOM 2424 O O . ILE A 1 289 ? 28.380 27.654 -41.078 1.00 67.19 289 ILE A O 1
ATOM 2428 N N . ALA A 1 290 ? 29.985 26.086 -40.982 1.00 67.38 290 ALA A N 1
ATOM 2429 C CA . ALA A 1 290 ? 29.728 25.544 -42.313 1.00 67.38 290 ALA A CA 1
ATOM 2430 C C . ALA A 1 290 ? 28.328 24.913 -42.442 1.00 67.38 290 ALA A C 1
ATOM 2432 O O . ALA A 1 290 ? 27.678 25.072 -43.477 1.00 67.38 290 ALA A O 1
ATOM 2433 N N . SER A 1 291 ? 27.834 24.228 -41.402 1.00 64.12 291 SER A N 1
ATOM 2434 C CA . SER A 1 291 ? 26.481 23.648 -41.405 1.00 64.12 291 SER A CA 1
ATOM 2435 C C . SER A 1 291 ? 25.398 24.734 -41.447 1.00 64.12 291 SER A C 1
ATOM 2437 O O . SER A 1 291 ? 24.436 24.622 -42.209 1.00 64.12 291 SER A O 1
ATOM 2439 N N . ARG A 1 292 ? 25.584 25.832 -40.702 1.00 57.25 292 ARG A N 1
ATOM 2440 C CA . ARG A 1 292 ? 24.635 26.954 -40.673 1.00 57.25 292 ARG A CA 1
ATOM 2441 C C . ARG A 1 292 ? 24.587 27.723 -41.987 1.00 57.25 292 ARG A C 1
ATOM 2443 O O . ARG A 1 292 ? 23.498 28.091 -42.415 1.00 57.25 292 ARG A O 1
ATOM 2450 N N . LEU A 1 293 ? 25.733 27.919 -42.641 1.00 63.47 293 LEU A N 1
ATOM 2451 C CA . LEU A 1 293 ? 25.784 28.536 -43.970 1.00 63.47 293 LEU A CA 1
ATOM 2452 C C . LEU A 1 293 ? 25.044 27.683 -45.009 1.00 63.47 293 LEU A C 1
ATOM 2454 O O . LEU A 1 293 ? 24.211 28.209 -45.742 1.00 63.47 293 LEU A O 1
ATOM 2458 N N . LYS A 1 294 ? 25.239 26.357 -44.995 1.00 68.81 294 LYS A N 1
ATOM 2459 C CA . LYS A 1 294 ? 24.476 25.441 -45.862 1.00 68.81 294 LYS A CA 1
ATOM 2460 C C . LYS A 1 294 ? 22.970 25.499 -45.603 1.00 68.81 294 LYS A C 1
ATOM 2462 O O . LYS A 1 294 ? 22.186 25.495 -46.544 1.00 68.81 294 LYS A O 1
ATOM 2467 N N . LYS A 1 295 ? 22.559 25.586 -44.338 1.00 63.03 295 LYS A N 1
ATOM 2468 C CA . LYS A 1 295 ? 21.144 25.670 -43.953 1.00 63.03 295 LYS A CA 1
ATOM 2469 C C . LYS A 1 295 ? 20.506 26.992 -44.392 1.00 63.03 295 LYS A C 1
ATOM 2471 O O . LYS A 1 295 ? 19.408 26.983 -44.934 1.00 63.03 295 LYS A O 1
ATOM 2476 N N . ALA A 1 296 ? 21.226 28.106 -44.253 1.00 62.06 296 ALA A N 1
ATOM 2477 C CA . ALA A 1 296 ? 20.789 29.407 -44.755 1.00 62.06 296 ALA A CA 1
ATOM 2478 C C . ALA A 1 296 ? 20.625 29.412 -46.288 1.00 62.06 296 ALA A C 1
ATOM 2480 O O . ALA A 1 296 ? 19.659 29.972 -46.802 1.00 62.06 296 ALA A O 1
ATOM 2481 N N . GLU A 1 297 ? 21.517 28.738 -47.022 1.00 65.38 297 GLU A N 1
ATOM 2482 C CA . GLU A 1 297 ? 21.390 28.563 -48.475 1.00 65.38 297 GLU A CA 1
ATOM 2483 C C . GLU A 1 297 ? 20.212 27.657 -48.871 1.00 65.38 297 GLU A C 1
ATOM 2485 O O . GLU A 1 297 ? 19.540 27.911 -49.873 1.00 65.38 297 GLU A O 1
ATOM 2490 N N . GLU A 1 298 ? 19.937 26.601 -48.102 1.00 65.88 298 GLU A N 1
ATOM 2491 C CA . GLU A 1 298 ? 18.782 25.721 -48.323 1.00 65.88 298 GLU A CA 1
ATOM 2492 C C . GLU A 1 298 ? 17.448 26.418 -48.031 1.00 65.88 298 GLU A C 1
ATOM 2494 O O . GLU A 1 298 ? 16.475 26.213 -48.763 1.00 65.88 298 GLU A O 1
ATOM 2499 N N . ASP A 1 299 ? 17.399 27.265 -47.005 1.00 56.47 299 ASP A N 1
ATOM 2500 C CA . ASP A 1 299 ? 16.207 28.033 -46.648 1.00 56.47 299 ASP A CA 1
ATOM 2501 C C . ASP A 1 299 ? 15.966 29.188 -47.634 1.00 56.47 299 ASP A C 1
ATOM 2503 O O . ASP A 1 299 ? 14.822 29.426 -48.029 1.00 56.47 299 ASP A O 1
ATOM 2507 N N . ALA A 1 300 ? 17.027 29.816 -48.156 1.00 58.88 300 ALA A N 1
ATOM 2508 C CA . ALA A 1 300 ? 16.930 30.799 -49.239 1.00 58.88 300 ALA A CA 1
ATOM 2509 C C . ALA A 1 300 ? 16.359 30.198 -50.539 1.00 58.88 300 ALA A C 1
ATOM 2511 O O . ALA A 1 300 ? 15.626 30.868 -51.265 1.00 58.88 300 ALA A O 1
ATOM 2512 N N . LYS A 1 301 ? 16.625 28.914 -50.816 1.00 63.03 301 LYS A N 1
ATOM 2513 C CA . LYS A 1 301 ? 16.080 28.195 -51.984 1.00 63.03 301 LYS A CA 1
ATOM 2514 C C . LYS A 1 301 ? 14.607 27.786 -51.838 1.00 63.03 301 LYS A C 1
ATOM 2516 O O . LYS A 1 301 ? 13.986 27.423 -52.836 1.00 63.03 301 LYS A O 1
ATOM 2521 N N . LYS A 1 302 ? 14.026 27.833 -50.631 1.00 56.94 302 LYS A N 1
ATOM 2522 C CA . LYS A 1 302 ? 12.622 27.450 -50.368 1.00 56.94 302 LYS A CA 1
ATOM 2523 C C . LYS A 1 302 ? 11.628 28.615 -50.430 1.00 56.94 302 LYS A C 1
ATOM 2525 O O . LYS A 1 302 ? 10.420 28.373 -50.397 1.00 56.94 302 LYS A O 1
ATOM 2530 N N . VAL A 1 303 ? 12.092 29.859 -50.562 1.00 48.72 303 VAL A N 1
ATOM 2531 C CA . VAL A 1 303 ? 11.215 31.030 -50.713 1.00 48.72 303 VAL A CA 1
ATOM 2532 C C . VAL A 1 303 ? 10.745 31.126 -52.169 1.00 48.72 303 VAL A C 1
ATOM 2534 O O . VAL A 1 303 ? 11.479 31.575 -53.046 1.00 48.72 303 VAL A O 1
ATOM 2537 N N . LYS A 1 304 ? 9.512 30.685 -52.456 1.00 48.50 304 LYS A N 1
ATOM 2538 C CA . LYS A 1 304 ? 8.869 30.949 -53.757 1.00 48.50 304 LYS A CA 1
ATOM 2539 C C . LYS A 1 304 ? 8.630 32.460 -53.916 1.00 48.50 304 LYS A C 1
ATOM 2541 O O . LYS A 1 304 ? 8.186 33.085 -52.951 1.00 48.50 304 LYS A O 1
ATOM 2546 N N . PRO A 1 305 ? 8.854 33.046 -55.107 1.00 50.25 305 PRO A N 1
ATOM 2547 C CA . PRO A 1 305 ? 8.494 34.437 -55.350 1.00 50.25 305 PRO A CA 1
ATOM 2548 C C . PRO A 1 305 ? 6.970 34.624 -55.219 1.00 50.25 305 PRO A C 1
ATOM 2550 O O . PRO A 1 305 ? 6.212 33.697 -55.533 1.00 50.25 305 PRO A O 1
ATOM 2553 N N . PRO A 1 306 ? 6.506 35.793 -54.742 1.00 46.28 306 PRO A N 1
ATOM 2554 C CA . PRO A 1 306 ? 5.081 36.066 -54.604 1.00 46.28 306 PRO A CA 1
ATOM 2555 C C . PRO A 1 306 ? 4.388 36.022 -55.977 1.00 46.28 306 PRO A C 1
ATOM 2557 O O . PRO A 1 306 ? 5.009 36.361 -56.989 1.00 46.28 306 PRO A O 1
ATOM 2560 N N . PRO A 1 307 ? 3.114 35.592 -56.043 1.00 39.59 307 PRO A N 1
ATOM 2561 C CA . PRO A 1 307 ? 2.397 35.491 -57.307 1.00 39.59 307 PRO A CA 1
ATOM 2562 C C . PRO A 1 307 ? 2.242 36.879 -57.950 1.00 39.59 307 PRO A C 1
ATOM 2564 O O . PRO A 1 307 ? 2.058 37.865 -57.229 1.00 39.59 307 PRO A O 1
ATOM 2567 N N . PRO A 1 308 ? 2.297 36.980 -59.292 1.00 45.28 308 PRO A N 1
ATOM 2568 C CA . PRO A 1 308 ? 2.147 38.256 -59.977 1.00 45.28 308 PRO A CA 1
ATOM 2569 C C . PRO A 1 308 ? 0.765 38.849 -59.690 1.00 45.28 308 PRO A C 1
ATOM 2571 O O . PRO A 1 308 ? -0.256 38.157 -59.746 1.00 45.28 308 PRO A O 1
ATOM 2574 N N . ALA A 1 309 ? 0.745 40.141 -59.364 1.00 46.41 309 ALA A N 1
ATOM 2575 C CA . ALA A 1 309 ? -0.482 40.885 -59.127 1.00 46.41 309 ALA A CA 1
ATOM 2576 C C . ALA A 1 309 ? -1.340 40.885 -60.402 1.00 46.41 309 ALA A C 1
ATOM 2578 O O . ALA A 1 309 ? -0.886 41.323 -61.458 1.00 46.41 309 ALA A O 1
ATOM 2579 N N . LYS A 1 310 ? -2.580 40.396 -60.300 1.00 46.78 310 LYS A N 1
ATOM 2580 C CA . LYS A 1 310 ? -3.563 40.501 -61.382 1.00 46.78 310 LYS A CA 1
ATOM 2581 C C . LYS A 1 310 ? -3.938 41.973 -61.589 1.00 46.78 310 LYS A C 1
ATOM 2583 O O . LYS A 1 310 ? -4.408 42.617 -60.651 1.00 46.78 310 LYS A O 1
ATOM 2588 N N . LYS A 1 311 ? -3.774 42.462 -62.815 1.00 47.47 311 LYS A N 1
ATOM 2589 C CA . LYS A 1 311 ? -4.576 43.531 -63.415 1.00 47.47 311 LYS A CA 1
ATOM 2590 C C . LYS A 1 311 ? -5.061 43.032 -64.763 1.00 47.47 311 LYS A C 1
ATOM 2592 O O . LYS A 1 311 ? -4.254 42.363 -65.442 1.00 47.47 311 LYS A O 1
#

Nearest PDB structures (foldseek):
  6z1p-assembly1_Az  TM=8.337E-01  e=1.036E-16  Tetrahymena thermophila SB210
  8apo-assembly1_At  TM=7.650E-01  e=2.916E-13  Polytomella magna
  9g6k-assembly1_L3  TM=7.556E-01  e=1.188E-12  Toxoplasma gondii
  8fn2-assembly1_X  TM=6.652E-01  e=5.371E-13  Borreliella burgdorferi B31
  7pkt-assembly1_t  TM=8.087E-01  e=4.733E-10  Chlamydomonas reinhardtii

InterPro domains:
  IPR011035 Large ribosomal subunit protein bL25/Gln-tRNA synthetase, anti-codon-binding domain superfamily [SSF50715] (23-197)